Protein AF-A0A6U1MAQ8-F1 (afdb_monomer)

Sequence (238 aa):
MKDGTPGKILELPDVYELQTGPDRERWIQYSAFDAEATWLVRESLERELERMPWKESKTMMDFYHTYIGPFGELLTDMEREGIRVDFEEYLPSLEVQALKDQEACLNKFKDWASDRFPDGKYLNPSSTAQIQTFLFGGAGDLEPTRTFKIDRDPAELEEYDRQHPPDEFDGKPVTELKALLKERGLKMSGNRAQVLARLRGEEVDHSAEFKKMDKADLSDACKGLGLDPEGTKTQLVK

InterPro domains:
  IPR002298 DNA polymerase A [PTHR10133] (2-167)
  IPR003034 SAP domain [PF02037] (174-200)
  IPR003034 SAP domain [PS50800] (169-203)
  IPR036361 SAP domain superfamily [G3DSA:1.10.720.30] (153-210)
  IPR036361 SAP domain superfamily [SSF68906] (169-201)
  IPR036397 Ribonuclease H superfamily [G3DSA:3.30.420.10] (8-80)

Radius of gyration: 30.91 Å; Cα contacts (8 Å, |Δi|>4): 113; chains: 1; bounding box: 71×54×60 Å

pLDDT: mean 82.6, std 13.92, range [36.31, 98.12]

Structure (mmCIF, N/CA/C/O backbone):
data_AF-A0A6U1MAQ8-F1
#
_entry.id   AF-A0A6U1MAQ8-F1
#
loop_
_atom_site.group_PDB
_atom_site.id
_atom_site.type_symbol
_atom_site.label_atom_id
_atom_site.label_alt_id
_atom_site.label_comp_id
_atom_site.label_asym_id
_atom_site.label_entity_id
_atom_site.label_seq_id
_atom_site.pdbx_PDB_ins_code
_atom_site.Cartn_x
_atom_site.Cartn_y
_atom_site.Cartn_z
_atom_site.occupancy
_atom_site.B_iso_or_equiv
_atom_site.auth_seq_id
_atom_site.auth_comp_id
_atom_site.auth_asym_id
_atom_site.auth_atom_id
_atom_site.pdbx_PDB_model_num
ATOM 1 N N . MET A 1 1 ? 7.147 -27.266 -10.005 1.00 36.31 1 MET A N 1
ATOM 2 C CA . MET A 1 1 ? 6.128 -26.294 -10.451 1.00 36.31 1 MET A CA 1
ATOM 3 C C . MET A 1 1 ? 4.769 -26.920 -10.193 1.00 36.31 1 MET A C 1
ATOM 5 O O . MET A 1 1 ? 4.468 -27.934 -10.803 1.00 36.31 1 MET A O 1
ATOM 9 N N . LYS A 1 2 ? 4.050 -26.434 -9.176 1.00 42.97 2 LYS A N 1
ATOM 10 C CA . LYS A 1 2 ? 2.704 -26.900 -8.798 1.00 42.97 2 LYS A CA 1
ATOM 11 C C . LYS A 1 2 ? 1.697 -26.277 -9.773 1.00 42.97 2 LYS A C 1
ATOM 13 O O . LYS A 1 2 ? 1.890 -25.119 -10.128 1.00 42.97 2 LYS A O 1
ATOM 18 N N . ASP A 1 3 ? 0.707 -27.060 -10.198 1.00 45.47 3 ASP A N 1
ATOM 19 C CA . ASP A 1 3 ? -0.331 -26.737 -11.189 1.00 45.47 3 ASP A CA 1
ATOM 20 C C . ASP A 1 3 ? -0.756 -25.262 -11.201 1.00 45.47 3 ASP A C 1
ATOM 22 O O . ASP A 1 3 ? -1.298 -24.745 -10.225 1.00 45.47 3 ASP A O 1
ATOM 26 N N . GLY A 1 4 ? -0.529 -24.599 -12.337 1.00 50.91 4 GLY A N 1
ATOM 27 C CA . GLY A 1 4 ? -0.926 -23.218 -12.613 1.00 50.91 4 GLY A CA 1
ATOM 28 C C . GLY A 1 4 ? -2.413 -23.071 -12.931 1.00 50.91 4 GLY A C 1
ATOM 29 O O . GLY A 1 4 ? -2.768 -22.314 -13.829 1.00 50.91 4 GLY A O 1
ATOM 30 N N . THR A 1 5 ? -3.288 -23.801 -12.238 1.00 53.50 5 THR A N 1
ATOM 31 C CA . THR A 1 5 ? -4.728 -23.551 -12.333 1.00 53.50 5 THR A CA 1
ATOM 32 C C . THR A 1 5 ? -5.012 -22.169 -11.748 1.00 53.50 5 THR A C 1
ATOM 34 O O . THR A 1 5 ? -4.735 -21.972 -10.558 1.00 53.50 5 THR A O 1
ATOM 37 N N . PRO A 1 6 ? -5.537 -21.207 -12.531 1.00 48.81 6 PRO A N 1
ATOM 38 C CA . PRO A 1 6 ? -5.949 -19.928 -11.979 1.00 48.81 6 PRO A CA 1
ATOM 39 C C . PRO A 1 6 ? -6.981 -20.205 -10.886 1.00 48.81 6 PRO A C 1
ATOM 41 O O . PRO A 1 6 ? -7.934 -20.963 -11.089 1.00 48.81 6 PRO A O 1
ATOM 44 N N . GLY A 1 7 ? -6.753 -19.645 -9.694 1.00 50.34 7 GLY A N 1
ATOM 45 C CA . GLY A 1 7 ? -7.752 -19.667 -8.631 1.00 50.34 7 GLY A CA 1
ATOM 46 C C . GLY A 1 7 ? -9.080 -19.130 -9.164 1.00 50.34 7 GLY A C 1
ATOM 47 O O . GLY A 1 7 ? -9.106 -18.426 -10.170 1.00 50.34 7 GLY A O 1
ATOM 48 N N . LYS A 1 8 ? -10.194 -19.472 -8.513 1.00 51.06 8 LYS A N 1
ATOM 49 C CA . LYS A 1 8 ? -11.518 -18.947 -8.864 1.00 51.06 8 LYS A CA 1
ATOM 50 C C . LYS A 1 8 ? -11.535 -17.439 -8.587 1.00 51.06 8 LYS A C 1
ATOM 52 O O . LYS A 1 8 ? -11.968 -17.014 -7.521 1.00 51.06 8 LYS A O 1
ATOM 57 N N . ILE A 1 9 ? -10.987 -16.655 -9.512 1.00 51.56 9 ILE A N 1
ATOM 58 C CA . ILE A 1 9 ? -11.088 -15.204 -9.524 1.00 51.56 9 ILE A CA 1
ATOM 59 C C . ILE A 1 9 ? -12.580 -14.952 -9.710 1.00 51.56 9 ILE A C 1
ATOM 61 O O . ILE A 1 9 ? -13.151 -15.258 -10.754 1.00 51.56 9 ILE A O 1
ATOM 65 N N . LEU A 1 10 ? -13.241 -14.523 -8.636 1.00 57.03 10 LEU A N 1
ATOM 66 C CA . LEU A 1 10 ? -14.554 -13.912 -8.749 1.00 57.03 10 LEU A CA 1
ATOM 67 C C . LEU A 1 10 ? -14.318 -12.588 -9.467 1.00 57.03 10 LEU A C 1
ATOM 69 O O . LEU A 1 10 ? -13.989 -11.587 -8.837 1.00 57.03 10 LEU A O 1
ATOM 73 N N . GLU A 1 11 ? -14.404 -12.617 -10.793 1.00 71.94 11 GLU A N 1
ATOM 74 C CA . GLU A 1 11 ? -14.483 -11.400 -11.586 1.00 71.94 11 GLU A CA 1
ATOM 75 C C . GLU A 1 11 ? -15.824 -10.753 -11.255 1.00 71.94 11 GLU A C 1
ATOM 77 O O . GLU A 1 11 ? -16.894 -11.235 -11.633 1.00 71.94 11 GLU A O 1
ATOM 82 N N . LEU A 1 12 ? -15.757 -9.710 -10.431 1.00 72.56 12 LEU A N 1
ATOM 83 C CA . LEU A 1 12 ? -16.885 -8.826 -10.216 1.00 72.56 12 LEU A CA 1
ATOM 84 C C . LEU A 1 12 ? -17.129 -8.063 -11.525 1.00 72.56 12 LEU A C 1
ATOM 86 O O . LEU A 1 12 ? -16.165 -7.539 -12.089 1.00 72.56 12 LEU A O 1
ATOM 90 N N . PRO A 1 13 ? -18.382 -8.008 -12.009 1.00 80.56 13 PRO A N 1
ATOM 91 C CA . PRO A 1 13 ? -18.730 -7.185 -13.155 1.00 80.56 13 PRO A CA 1
ATOM 92 C C . PRO A 1 13 ? -18.379 -5.721 -12.900 1.00 80.56 13 PRO A C 1
ATOM 94 O O . PRO A 1 13 ? -18.275 -5.283 -11.749 1.00 80.56 13 PRO A O 1
ATOM 97 N N . ASP A 1 14 ? -18.233 -4.960 -13.980 1.00 87.25 14 ASP A N 1
ATOM 98 C CA . ASP A 1 14 ? -17.988 -3.527 -13.879 1.00 87.25 14 ASP A CA 1
ATOM 99 C C . ASP A 1 14 ? -19.109 -2.833 -13.081 1.00 87.25 14 ASP A C 1
ATOM 101 O O . ASP A 1 14 ? -20.285 -3.210 -13.148 1.00 87.25 14 ASP A O 1
ATOM 105 N N . VAL A 1 15 ? -18.754 -1.797 -12.317 1.00 85.56 15 VAL A N 1
ATOM 106 C CA . VAL A 1 15 ? -19.707 -1.073 -11.462 1.00 85.56 15 VAL A CA 1
ATOM 107 C C . VAL A 1 15 ? -20.866 -0.498 -12.281 1.00 85.56 15 VAL A C 1
ATOM 109 O O . VAL A 1 15 ? -22.004 -0.502 -11.812 1.00 85.56 15 VAL A O 1
ATOM 112 N N . TYR A 1 16 ? -20.615 -0.048 -13.512 1.00 87.81 16 TYR A N 1
ATOM 113 C CA . TYR A 1 16 ? -21.661 0.433 -14.407 1.00 87.81 16 TYR A CA 1
ATOM 114 C C . TYR A 1 16 ? -22.666 -0.672 -14.751 1.00 87.81 16 TYR A C 1
ATOM 116 O O . TYR A 1 16 ? -23.877 -0.443 -14.704 1.00 87.81 16 TYR A O 1
ATOM 124 N N . GLU A 1 17 ? -22.190 -1.883 -15.039 1.00 88.50 17 GLU A N 1
ATOM 125 C CA . GLU A 1 17 ? -23.041 -3.042 -15.326 1.00 88.50 17 GLU A CA 1
ATOM 126 C C . GLU A 1 17 ? -23.849 -3.464 -14.095 1.00 88.50 17 GLU A C 1
ATOM 128 O O . GLU A 1 17 ? -25.043 -3.741 -14.208 1.00 88.50 17 GLU A O 1
ATOM 133 N N . LEU A 1 18 ? -23.250 -3.425 -12.902 1.00 87.06 18 LEU A N 1
ATOM 134 C CA . LEU A 1 18 ? -23.954 -3.696 -11.643 1.00 87.06 18 LEU A CA 1
ATOM 135 C C . LEU A 1 18 ? -25.050 -2.662 -11.351 1.00 87.06 18 LEU A C 1
ATOM 137 O O . LEU A 1 18 ? -26.091 -3.003 -10.793 1.00 87.06 18 LEU A O 1
ATOM 141 N N . GLN A 1 19 ? -24.844 -1.402 -11.736 1.00 85.75 19 GLN A N 1
ATOM 142 C CA . GLN A 1 19 ? -25.783 -0.309 -11.471 1.00 85.75 19 GLN A CA 1
ATOM 143 C C . GLN A 1 19 ? -26.870 -0.136 -12.538 1.00 85.75 19 GLN A C 1
ATOM 145 O O . GLN A 1 19 ? -27.893 0.494 -12.258 1.00 85.75 19 GLN A O 1
ATOM 150 N N . THR A 1 20 ? -26.669 -0.664 -13.745 1.00 88.31 20 THR A N 1
ATOM 151 C CA . THR A 1 20 ? -27.599 -0.504 -14.880 1.00 88.31 20 THR A CA 1
ATOM 152 C C . THR A 1 20 ? -28.201 -1.819 -15.371 1.00 88.31 20 THR A C 1
ATOM 154 O O . THR A 1 20 ? -29.225 -1.807 -16.054 1.00 88.31 20 THR A O 1
ATOM 157 N N . GLY A 1 21 ? -27.597 -2.947 -15.005 1.00 88.44 21 GLY A N 1
ATOM 158 C CA . GLY A 1 21 ? -27.993 -4.281 -15.420 1.00 88.44 21 GLY A CA 1
ATOM 159 C C . GLY A 1 21 ? -29.130 -4.896 -14.594 1.00 88.44 21 GLY A C 1
ATOM 160 O O . GLY A 1 21 ? -29.702 -4.265 -13.701 1.00 88.44 21 GLY A O 1
ATOM 161 N N . PRO A 1 22 ? -29.468 -6.165 -14.878 1.00 89.00 22 PRO A N 1
ATOM 162 C CA . PRO A 1 22 ? -30.578 -6.865 -14.229 1.00 89.00 22 PRO A CA 1
ATOM 163 C C . PRO A 1 22 ? -30.367 -7.076 -12.721 1.00 89.00 22 PRO A C 1
ATOM 165 O O . PRO A 1 22 ? -31.341 -7.155 -11.975 1.00 89.00 22 PRO A O 1
ATOM 168 N N . ASP A 1 23 ? -29.114 -7.116 -12.260 1.00 87.88 23 ASP A N 1
ATOM 169 C CA . ASP A 1 23 ? -28.756 -7.308 -10.850 1.00 87.88 23 ASP A CA 1
ATOM 170 C C . ASP A 1 23 ? -28.784 -6.014 -10.020 1.00 87.88 23 ASP A C 1
ATOM 172 O O . ASP A 1 23 ? -28.510 -6.050 -8.819 1.00 87.88 23 ASP A O 1
ATOM 176 N N . ARG A 1 24 ? -29.164 -4.875 -10.616 1.00 91.31 24 ARG A N 1
ATOM 177 C CA . ARG A 1 24 ? -29.202 -3.561 -9.954 1.00 91.31 24 ARG A CA 1
ATOM 178 C C . ARG A 1 24 ? -29.937 -3.577 -8.619 1.00 91.31 24 ARG A C 1
ATOM 180 O O . ARG A 1 24 ? -29.457 -3.002 -7.649 1.00 91.31 24 ARG A O 1
ATOM 187 N N . GLU A 1 25 ? -31.102 -4.216 -8.559 1.00 92.62 25 GLU A N 1
ATOM 188 C CA . GLU A 1 25 ? -31.899 -4.272 -7.327 1.00 92.62 25 GLU A CA 1
ATOM 189 C C . GLU A 1 25 ? -31.149 -5.013 -6.212 1.00 92.62 25 GLU A C 1
ATOM 191 O O . GLU A 1 25 ? -31.084 -4.556 -5.073 1.00 92.62 25 GLU A O 1
ATOM 196 N N . ARG A 1 26 ? -30.495 -6.124 -6.563 1.00 89.88 26 ARG A N 1
ATOM 197 C CA . ARG A 1 26 ? -29.670 -6.893 -5.632 1.00 89.88 26 ARG A CA 1
ATOM 198 C C . ARG A 1 26 ? -28.428 -6.112 -5.204 1.00 89.88 26 ARG A C 1
ATOM 200 O O . ARG A 1 26 ? -28.060 -6.173 -4.035 1.00 89.88 26 ARG A O 1
ATOM 207 N N . TRP A 1 27 ? -27.803 -5.380 -6.125 1.00 90.94 27 TRP A N 1
ATOM 208 C CA . TRP A 1 27 ? -26.676 -4.499 -5.827 1.00 90.94 27 TRP A CA 1
ATOM 209 C C . TRP A 1 27 ? -27.075 -3.393 -4.847 1.00 90.94 27 TRP A C 1
ATOM 211 O O . TRP A 1 27 ? -26.388 -3.188 -3.855 1.00 90.94 27 TRP A O 1
ATOM 221 N N . ILE A 1 28 ? -28.228 -2.749 -5.053 1.00 92.81 28 ILE A N 1
ATOM 222 C CA . ILE A 1 28 ? -28.755 -1.726 -4.137 1.00 92.81 28 ILE A CA 1
ATOM 223 C C . ILE A 1 28 ? -28.994 -2.306 -2.747 1.00 92.81 28 ILE A C 1
ATOM 225 O O . ILE A 1 28 ? -28.571 -1.708 -1.761 1.00 92.81 28 ILE A O 1
ATOM 229 N N . GLN A 1 29 ? -29.643 -3.468 -2.658 1.00 93.44 29 GLN A N 1
ATOM 230 C CA . GLN A 1 29 ? -29.892 -4.127 -1.375 1.00 93.44 29 GLN A CA 1
ATOM 231 C C . GLN A 1 29 ? -28.586 -4.491 -0.666 1.00 93.44 29 GLN A C 1
ATOM 233 O O . GLN A 1 29 ? -28.457 -4.254 0.533 1.00 93.44 29 GLN A O 1
ATOM 238 N N . TYR A 1 30 ? -27.607 -5.015 -1.408 1.00 91.75 30 TYR A N 1
ATOM 239 C CA . TYR A 1 30 ? -26.278 -5.301 -0.880 1.00 91.75 30 TYR A CA 1
ATOM 240 C C . TYR A 1 30 ? -25.592 -4.033 -0.365 1.00 91.75 30 TYR A C 1
ATOM 242 O O . TYR A 1 30 ? -25.171 -4.009 0.783 1.00 91.75 30 TYR A O 1
ATOM 250 N N . SER A 1 31 ? -25.523 -2.971 -1.171 1.00 92.31 31 SER A N 1
ATOM 251 C CA . SER A 1 31 ? -24.875 -1.717 -0.779 1.00 92.31 31 SER A CA 1
ATOM 252 C C . SER A 1 31 ? -25.568 -1.049 0.409 1.00 92.31 31 SER A C 1
ATOM 254 O O . SER A 1 31 ? -24.894 -0.502 1.274 1.00 92.31 31 SER A O 1
ATOM 256 N N . ALA A 1 32 ? -26.901 -1.103 0.480 1.00 95.88 32 ALA A N 1
ATOM 257 C CA . ALA A 1 32 ? -27.649 -0.575 1.617 1.00 95.88 32 ALA A CA 1
ATOM 258 C C . ALA A 1 32 ? -27.345 -1.359 2.901 1.00 95.88 32 ALA A C 1
ATOM 260 O O . ALA A 1 32 ? -27.077 -0.759 3.940 1.00 95.88 32 ALA A O 1
ATOM 261 N N . PHE A 1 33 ? -27.337 -2.692 2.814 1.00 96.56 33 PHE A N 1
ATOM 262 C CA . PHE A 1 33 ? -26.992 -3.558 3.938 1.00 96.56 33 PHE A CA 1
ATOM 263 C C . PHE A 1 33 ? -25.534 -3.376 4.380 1.00 96.56 33 PHE A C 1
ATOM 265 O O . PHE A 1 33 ? -25.253 -3.314 5.572 1.00 96.56 33 PHE A O 1
ATOM 272 N N . ASP A 1 34 ? -24.607 -3.255 3.430 1.00 96.31 34 ASP A N 1
ATOM 273 C CA . ASP A 1 34 ? -23.189 -3.017 3.697 1.00 96.31 34 ASP A CA 1
ATOM 274 C C . ASP A 1 34 ? -22.957 -1.657 4.373 1.00 96.31 34 ASP A C 1
ATOM 276 O O . ASP A 1 34 ? -22.201 -1.569 5.340 1.00 96.31 34 ASP A O 1
ATOM 280 N N . ALA A 1 35 ? -23.670 -0.611 3.944 1.00 97.00 35 ALA A N 1
ATOM 281 C CA . ALA A 1 35 ? -23.621 0.700 4.586 1.00 97.00 35 ALA A CA 1
ATOM 282 C C . ALA A 1 35 ? -24.148 0.658 6.031 1.00 97.00 35 ALA A C 1
ATOM 284 O O . ALA A 1 35 ? -23.525 1.228 6.929 1.00 97.00 35 ALA A O 1
ATOM 285 N N . GLU A 1 36 ? -25.260 -0.044 6.277 1.00 97.69 36 GLU A N 1
ATOM 286 C CA . GLU A 1 36 ? -25.797 -0.250 7.628 1.00 97.69 36 GLU A CA 1
ATOM 287 C C . GLU A 1 36 ? -24.813 -1.037 8.506 1.00 97.69 36 GLU A C 1
ATOM 289 O O . GLU A 1 36 ? -24.494 -0.616 9.619 1.00 97.69 36 GLU A O 1
ATOM 294 N N . ALA A 1 37 ? -24.279 -2.149 7.995 1.00 96.81 37 ALA A N 1
ATOM 295 C CA . ALA A 1 37 ? -23.303 -2.969 8.703 1.00 96.81 37 ALA A CA 1
ATOM 296 C C . ALA A 1 37 ? -22.027 -2.176 9.026 1.00 96.81 37 ALA A C 1
ATOM 298 O O . ALA A 1 37 ? -21.542 -2.218 10.157 1.00 96.81 37 ALA A O 1
ATOM 299 N N . THR A 1 38 ? -21.516 -1.404 8.065 1.00 97.12 38 THR A N 1
ATOM 300 C CA . THR A 1 38 ? -20.346 -0.536 8.247 1.00 97.12 38 THR A CA 1
ATOM 301 C C . THR A 1 38 ? -20.604 0.524 9.313 1.00 97.12 38 THR A C 1
ATOM 303 O O . THR A 1 38 ? -19.749 0.757 10.169 1.00 97.12 38 THR A O 1
ATOM 306 N N . TRP A 1 39 ? -21.793 1.132 9.320 1.00 97.69 39 TRP A N 1
ATOM 307 C CA . TRP A 1 39 ? -22.178 2.086 10.357 1.00 97.69 39 TRP A CA 1
ATOM 308 C C . TRP A 1 39 ? -22.225 1.435 11.747 1.00 97.69 39 TRP A C 1
ATOM 310 O O . TRP A 1 39 ? -21.663 1.978 12.696 1.00 97.69 39 TRP A O 1
ATOM 320 N N . LEU A 1 40 ? -22.801 0.236 11.877 1.00 98.00 40 LEU A N 1
ATOM 321 C CA . LEU A 1 40 ? -22.827 -0.494 13.151 1.00 98.00 40 LEU A CA 1
ATOM 322 C C . LEU A 1 40 ? -21.419 -0.841 13.656 1.00 98.00 40 LEU A C 1
ATOM 324 O O . LEU A 1 40 ? -21.142 -0.731 14.852 1.00 98.00 40 LEU A O 1
ATOM 328 N N . VAL A 1 41 ? -20.518 -1.236 12.753 1.00 97.94 41 VAL A N 1
ATOM 329 C CA . VAL A 1 41 ? -19.113 -1.498 13.093 1.00 97.94 41 VAL A CA 1
ATOM 330 C C . VAL A 1 41 ? -18.425 -0.217 13.560 1.00 97.94 41 VAL A C 1
ATOM 332 O O . VAL A 1 41 ? -17.757 -0.243 14.593 1.00 97.94 41 VAL A O 1
ATOM 335 N N . ARG A 1 42 ? -18.629 0.909 12.864 1.00 97.19 42 ARG A N 1
ATOM 336 C CA . ARG A 1 42 ? -18.115 2.227 13.271 1.00 97.19 42 ARG A CA 1
ATOM 337 C C . ARG A 1 42 ? -18.553 2.577 14.693 1.00 97.19 42 ARG A C 1
ATOM 339 O O . ARG A 1 42 ? -17.705 2.899 15.516 1.00 97.19 42 ARG A O 1
ATOM 346 N N . GLU A 1 43 ? -19.847 2.463 14.992 1.00 97.94 43 GLU A N 1
ATOM 347 C CA . GLU A 1 43 ? -20.402 2.745 16.324 1.00 97.94 43 GLU A CA 1
ATOM 348 C C . GLU A 1 43 ? -19.795 1.850 17.410 1.00 97.94 43 GLU A C 1
ATOM 350 O O . GLU A 1 43 ? -19.502 2.305 18.517 1.00 97.94 43 GLU A O 1
ATOM 355 N N . SER A 1 44 ? -19.595 0.565 17.106 1.00 97.75 44 SER A N 1
ATOM 356 C CA . SER A 1 44 ? -18.959 -0.357 18.045 1.00 97.75 44 SER A CA 1
ATOM 357 C C . SER A 1 44 ? -17.500 0.016 18.298 1.00 97.75 44 SER A C 1
ATOM 359 O O . SER A 1 44 ? -17.064 -0.012 19.445 1.00 97.75 44 SER A O 1
ATOM 361 N N . LEU A 1 45 ? -16.745 0.356 17.251 1.00 97.62 45 LEU A N 1
ATOM 362 C CA . LEU A 1 45 ? -15.336 0.731 17.367 1.00 97.62 45 LEU A CA 1
ATOM 363 C C . LEU A 1 45 ? -15.157 2.057 18.104 1.00 97.62 45 LEU A C 1
ATOM 365 O O . LEU A 1 45 ? -14.261 2.162 18.934 1.00 97.62 45 LEU A O 1
ATOM 369 N N . GLU A 1 46 ? -16.019 3.041 17.850 1.00 97.69 46 GLU A N 1
ATOM 370 C CA . GLU A 1 46 ? -15.9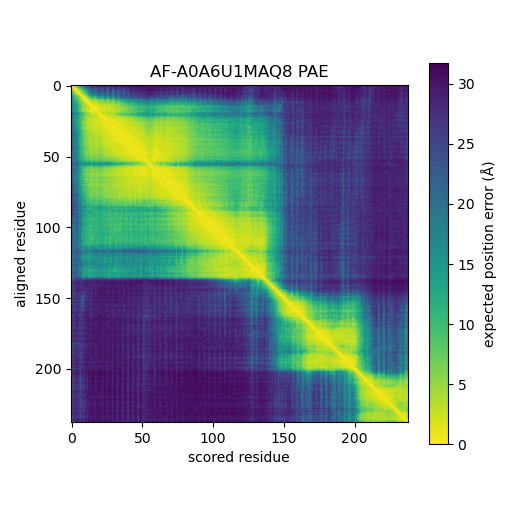96 4.334 18.540 1.00 97.69 46 GLU A CA 1
ATOM 371 C C . GLU A 1 46 ? -16.113 4.157 20.055 1.00 97.69 46 GLU A C 1
ATOM 373 O O . GLU A 1 46 ? -15.258 4.629 20.800 1.00 97.69 46 GLU A O 1
ATOM 378 N N . ARG A 1 47 ? -17.089 3.365 20.515 1.00 97.88 47 ARG A N 1
ATOM 379 C CA . ARG A 1 47 ? -17.273 3.080 21.949 1.00 97.88 47 ARG A CA 1
ATOM 380 C C . ARG A 1 47 ? -16.064 2.401 22.586 1.00 97.88 47 ARG A C 1
ATOM 382 O O . ARG A 1 47 ? -15.766 2.645 23.753 1.00 97.88 47 ARG A O 1
ATOM 389 N N . GLU A 1 48 ? -15.383 1.525 21.853 1.00 98.00 48 GLU A N 1
ATOM 390 C CA . GLU A 1 48 ? -14.160 0.883 22.341 1.00 98.00 48 GLU A CA 1
ATOM 391 C C . GLU A 1 48 ? -12.989 1.881 22.379 1.00 98.00 48 GLU A C 1
ATOM 393 O O . GLU A 1 48 ? -12.237 1.917 23.351 1.00 98.00 48 GLU A O 1
ATOM 398 N N . LEU A 1 49 ? -12.872 2.760 21.380 1.00 97.62 49 LEU A N 1
ATOM 399 C CA . LEU A 1 49 ? -11.852 3.815 21.312 1.00 97.62 49 LEU A CA 1
ATOM 400 C C . LEU A 1 49 ? -12.019 4.888 22.389 1.00 97.62 49 LEU A C 1
ATOM 402 O O . LEU A 1 49 ? -11.014 5.363 22.917 1.00 97.62 49 LEU A O 1
ATOM 406 N N . GLU A 1 50 ? -13.250 5.227 22.764 1.00 97.50 50 GLU A N 1
ATOM 407 C CA . GLU A 1 50 ? -13.552 6.121 23.889 1.00 97.50 50 GLU A CA 1
ATOM 408 C C . GLU A 1 50 ? -13.161 5.511 25.243 1.00 97.50 50 GLU A C 1
ATOM 410 O O . GLU A 1 50 ? -12.845 6.225 26.193 1.00 97.50 50 GLU A O 1
ATOM 415 N N . ARG A 1 51 ? -13.169 4.179 25.360 1.00 97.19 51 ARG A N 1
ATOM 416 C CA . ARG A 1 51 ? -12.778 3.473 26.592 1.00 97.19 51 ARG A CA 1
ATOM 417 C C . ARG A 1 51 ? -11.286 3.206 26.677 1.00 97.19 51 ARG A C 1
ATOM 419 O O . ARG A 1 51 ? -10.779 2.973 27.773 1.00 97.19 51 ARG A O 1
ATOM 426 N N . MET A 1 52 ? -10.590 3.209 25.545 1.00 97.56 52 MET A N 1
ATOM 427 C CA . MET A 1 52 ? -9.152 2.998 25.488 1.00 97.56 52 MET A CA 1
ATOM 428 C C . MET A 1 52 ? -8.418 4.285 25.884 1.00 97.56 52 MET A C 1
ATOM 430 O O . MET A 1 52 ? -8.447 5.260 25.126 1.00 97.56 52 MET A O 1
ATOM 434 N N . PRO A 1 53 ? -7.748 4.320 27.052 1.00 97.00 53 PRO A N 1
ATOM 435 C CA . PRO A 1 53 ? -7.027 5.503 27.483 1.00 97.00 53 PRO A CA 1
ATOM 436 C C . PRO A 1 53 ? -5.822 5.757 26.579 1.00 97.00 53 PRO A C 1
ATOM 438 O O . PRO A 1 53 ? -5.088 4.851 26.186 1.00 97.00 53 PRO A O 1
ATOM 441 N N . TRP A 1 54 ? -5.603 7.031 26.305 1.00 95.12 54 TRP A N 1
ATOM 442 C CA . TRP A 1 54 ? -4.448 7.584 25.623 1.00 95.12 54 TRP A CA 1
ATOM 443 C C . TRP A 1 54 ? -3.818 8.688 26.502 1.00 95.12 54 TRP A C 1
ATOM 445 O O . TRP A 1 54 ? -4.169 8.871 27.670 1.00 95.12 54 TRP A O 1
ATOM 455 N N . LYS A 1 55 ? -2.806 9.394 25.990 1.00 91.06 55 LYS A N 1
ATOM 456 C CA . LYS A 1 55 ? -1.979 10.345 26.751 1.00 91.06 55 LYS A CA 1
ATOM 457 C C . LYS A 1 55 ? -2.807 11.478 27.388 1.00 91.06 55 LYS A C 1
ATOM 459 O O . LYS A 1 55 ? -3.762 11.963 26.796 1.00 91.06 55 LYS A O 1
ATOM 464 N N . GLU A 1 56 ? -2.379 11.957 28.563 1.00 88.56 56 GLU A N 1
ATOM 465 C CA . GLU A 1 56 ? -2.908 13.181 29.205 1.00 88.56 56 GLU A CA 1
ATOM 466 C C . GLU A 1 56 ? -4.433 13.166 29.445 1.00 88.56 56 GLU A C 1
ATOM 468 O O . GLU A 1 56 ? -5.114 14.172 29.274 1.00 88.56 56 GLU A O 1
ATOM 473 N N . SER A 1 57 ? -4.972 12.029 29.899 1.00 89.06 57 SER A N 1
ATOM 474 C CA . SER A 1 57 ? -6.416 11.830 30.156 1.00 89.06 57 SER A CA 1
ATOM 475 C C . SER A 1 57 ? -7.302 11.894 28.908 1.00 89.06 57 SER A C 1
ATOM 477 O O . SER A 1 57 ? -8.514 12.063 29.027 1.00 89.06 57 SER A O 1
ATOM 479 N N . LYS A 1 58 ? -6.711 11.764 27.720 1.00 94.81 58 LYS A N 1
ATOM 480 C CA . LYS A 1 58 ? -7.440 11.598 26.464 1.00 94.81 58 LYS A CA 1
ATOM 481 C C . LYS A 1 58 ? -7.666 10.123 26.169 1.00 94.81 58 LYS A C 1
ATOM 483 O O . LYS A 1 58 ? -7.108 9.251 26.828 1.00 94.81 58 LYS A O 1
ATOM 488 N N . THR A 1 59 ? -8.468 9.848 25.159 1.00 97.88 59 THR A N 1
ATOM 489 C CA . THR A 1 59 ? -8.812 8.508 24.685 1.00 97.88 59 THR A CA 1
ATOM 490 C C . THR A 1 59 ? -8.194 8.252 23.311 1.00 97.88 59 THR A C 1
ATOM 492 O O . THR A 1 59 ? -7.703 9.171 22.644 1.00 97.88 59 THR A O 1
ATOM 495 N N . MET A 1 60 ? -8.216 7.003 22.852 1.00 97.88 60 MET A N 1
ATOM 496 C CA . MET A 1 60 ? -7.835 6.690 21.473 1.00 97.88 60 MET A CA 1
ATOM 497 C C . ME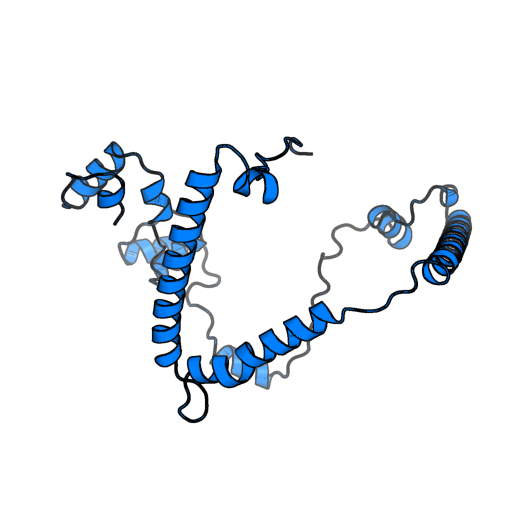T A 1 60 ? -8.784 7.331 20.451 1.00 97.88 60 MET A C 1
ATOM 499 O O . MET A 1 60 ? -8.356 7.625 19.333 1.00 97.88 60 MET A O 1
ATOM 503 N N . MET A 1 61 ? -10.033 7.619 20.833 1.00 97.50 61 MET A N 1
ATOM 504 C CA . MET A 1 61 ? -10.965 8.366 19.985 1.00 97.50 61 MET A CA 1
ATOM 505 C C . MET A 1 61 ? -10.524 9.827 19.803 1.00 97.50 61 MET A C 1
ATOM 507 O O . MET A 1 61 ? -10.545 10.357 18.691 1.00 97.50 61 MET A O 1
ATOM 511 N N . ASP A 1 62 ? -10.011 10.459 20.863 1.00 97.56 62 ASP A N 1
ATOM 512 C CA . ASP A 1 62 ? -9.436 11.806 20.772 1.00 97.56 62 ASP A CA 1
ATOM 513 C C . ASP A 1 62 ? -8.201 11.834 19.865 1.00 97.56 62 ASP A C 1
ATOM 515 O O . ASP A 1 62 ? -8.022 12.775 19.089 1.00 97.56 62 ASP A O 1
ATOM 519 N N . PHE A 1 63 ? -7.349 10.804 19.931 1.00 97.12 63 PHE A N 1
ATOM 520 C CA . PHE A 1 63 ? -6.218 10.651 19.013 1.00 97.12 63 PHE A CA 1
ATOM 521 C C . PHE A 1 63 ? -6.690 10.544 17.556 1.00 97.12 63 PHE A C 1
ATOM 523 O O . PHE A 1 63 ? -6.151 11.232 16.685 1.00 97.12 63 PHE A O 1
ATOM 530 N N . TYR A 1 64 ? -7.718 9.730 17.297 1.00 97.12 64 TYR A N 1
ATOM 531 C CA . TYR A 1 64 ? -8.298 9.574 15.965 1.00 97.12 64 TYR A CA 1
ATOM 532 C C . TYR A 1 64 ? -8.776 10.917 15.398 1.00 97.12 64 TYR A C 1
ATOM 534 O O . TYR A 1 64 ? -8.370 11.296 14.300 1.00 97.12 64 TYR A O 1
ATOM 542 N N . HIS A 1 65 ? -9.561 11.681 16.159 1.00 96.44 65 HIS A N 1
ATOM 543 C CA . HIS A 1 65 ? -10.045 12.990 15.714 1.00 96.44 65 HIS A CA 1
ATOM 544 C C . HIS A 1 65 ? -8.945 14.046 15.598 1.00 96.44 65 HIS A C 1
ATOM 546 O O . HIS A 1 65 ? -9.004 14.890 14.709 1.00 96.44 65 HIS A O 1
ATOM 552 N N . THR A 1 66 ? -7.941 14.008 16.475 1.00 96.56 66 THR A N 1
ATOM 553 C CA . THR A 1 66 ? -6.863 15.007 16.470 1.00 96.56 66 THR A CA 1
ATOM 554 C C . THR A 1 66 ? -5.894 14.796 15.307 1.00 96.56 66 THR A C 1
ATOM 556 O O . THR A 1 66 ? -5.399 15.773 14.749 1.00 96.56 66 THR A O 1
ATOM 559 N N . TYR A 1 67 ? -5.603 13.542 14.947 1.00 96.62 67 TYR A N 1
ATOM 560 C CA . TYR A 1 67 ? -4.542 13.225 13.986 1.00 96.62 67 TYR A CA 1
ATOM 561 C C . TYR A 1 67 ? -5.033 12.442 12.776 1.00 96.62 67 TYR A C 1
ATOM 563 O O . TYR A 1 67 ? -4.746 12.840 11.655 1.00 96.62 67 TYR A O 1
ATOM 571 N N . ILE A 1 68 ? -5.757 11.340 12.977 1.00 97.38 68 ILE A N 1
ATOM 572 C CA . ILE A 1 68 ? -6.080 10.405 11.889 1.00 97.38 68 ILE A CA 1
ATOM 573 C C . ILE A 1 68 ? -7.112 10.992 10.923 1.00 97.38 68 ILE A C 1
ATOM 575 O O . ILE A 1 68 ? -6.910 10.908 9.716 1.00 97.38 68 ILE A O 1
ATOM 579 N N . GLY A 1 69 ? -8.171 11.629 11.432 1.00 96.38 69 GLY A N 1
ATOM 580 C CA . GLY A 1 69 ? -9.174 12.305 10.601 1.00 96.38 69 GLY A CA 1
ATOM 581 C C . GLY A 1 69 ? -8.556 13.379 9.693 1.00 96.38 69 GLY A C 1
ATOM 582 O O . GLY A 1 69 ? -8.616 13.231 8.473 1.00 96.38 69 GLY A O 1
ATOM 583 N N . PRO A 1 70 ? -7.877 14.399 10.258 1.00 98.12 70 PRO A N 1
ATOM 584 C CA . PRO A 1 70 ? -7.205 15.435 9.469 1.00 98.12 70 PRO A CA 1
ATOM 585 C C . PRO A 1 70 ? -6.109 14.892 8.544 1.00 98.12 70 PRO A C 1
ATOM 587 O O . PRO A 1 70 ? -5.895 15.414 7.453 1.00 98.12 70 PRO A O 1
ATOM 590 N N . PHE A 1 71 ? -5.407 13.831 8.951 1.00 97.88 71 PHE A N 1
ATOM 591 C CA . PHE A 1 71 ? -4.421 13.181 8.091 1.00 97.88 71 PHE A CA 1
ATOM 592 C C . PHE A 1 71 ? -5.073 12.517 6.871 1.00 97.88 71 PHE A C 1
ATOM 594 O O . PHE A 1 71 ? -4.535 12.616 5.774 1.00 97.88 71 PHE A O 1
ATOM 601 N N . GLY A 1 72 ? -6.244 11.894 7.025 1.00 97.62 72 GLY A N 1
ATOM 602 C CA . GLY A 1 72 ? -7.008 11.345 5.901 1.00 97.62 72 GLY A CA 1
ATOM 603 C C . GLY A 1 72 ? -7.479 12.418 4.911 1.00 97.62 72 GLY A C 1
ATOM 604 O O . GLY A 1 72 ? -7.415 12.207 3.699 1.00 97.62 72 GLY A O 1
ATOM 605 N N . GLU A 1 73 ? -7.889 13.588 5.408 1.00 96.81 73 GLU A N 1
ATOM 606 C CA . GLU A 1 73 ? -8.216 14.747 4.563 1.00 96.81 73 GLU A CA 1
ATOM 607 C C . GLU A 1 73 ? -6.989 15.211 3.769 1.00 96.81 73 GLU A C 1
ATOM 609 O O . GLU A 1 73 ? -7.057 15.332 2.547 1.00 96.81 73 GLU A O 1
ATOM 614 N N . LEU A 1 74 ? -5.838 15.349 4.437 1.00 97.44 74 LEU A N 1
ATOM 615 C CA . LEU A 1 74 ? -4.575 15.688 3.779 1.00 97.44 74 LEU A CA 1
ATOM 616 C C . LEU A 1 74 ? -4.205 14.678 2.681 1.00 97.44 74 LEU A C 1
ATOM 618 O O . LEU A 1 74 ? -3.778 15.081 1.602 1.00 97.44 74 LEU A O 1
ATOM 622 N N . LEU A 1 75 ? -4.365 13.375 2.935 1.00 97.69 75 LEU A N 1
ATOM 623 C CA . LEU A 1 75 ? -4.110 12.343 1.925 1.00 97.69 75 LEU A CA 1
ATOM 624 C C . LEU A 1 75 ? -5.053 12.481 0.728 1.00 97.69 75 LEU A C 1
ATOM 626 O O . LEU A 1 75 ? -4.603 12.376 -0.408 1.00 97.69 75 LEU A O 1
ATOM 630 N N . THR A 1 76 ? -6.328 12.788 0.970 1.00 97.00 76 THR A N 1
ATOM 631 C CA . THR A 1 76 ? -7.311 13.018 -0.100 1.00 97.00 76 THR A CA 1
ATOM 632 C C . THR A 1 76 ? -6.918 14.213 -0.972 1.00 97.00 76 THR A C 1
ATOM 634 O O . THR A 1 76 ? -7.040 14.160 -2.198 1.00 97.00 76 THR A O 1
ATOM 637 N N . ASP A 1 77 ? -6.411 15.285 -0.361 1.00 97.69 77 ASP A N 1
ATOM 638 C CA . ASP A 1 77 ? -5.913 16.452 -1.089 1.00 97.69 77 ASP A CA 1
ATOM 639 C C . ASP A 1 77 ? -4.660 16.108 -1.904 1.00 97.69 77 ASP A C 1
ATOM 641 O O . ASP A 1 77 ? -4.571 16.446 -3.084 1.00 97.69 77 ASP A O 1
ATOM 645 N N . MET A 1 78 ? -3.719 15.363 -1.317 1.00 97.69 78 MET A N 1
ATOM 646 C CA . MET A 1 78 ? -2.522 14.893 -2.021 1.00 97.69 78 MET A CA 1
ATOM 647 C C . MET A 1 78 ? -2.863 13.987 -3.213 1.00 97.69 78 MET A C 1
ATOM 649 O O . MET A 1 78 ? -2.244 14.109 -4.270 1.00 97.69 78 MET A O 1
ATOM 653 N N . GLU A 1 79 ? -3.843 13.094 -3.066 1.00 96.75 79 GLU A N 1
ATOM 654 C CA . GLU A 1 79 ? -4.320 12.223 -4.145 1.00 96.75 79 GLU A CA 1
ATOM 655 C C . GLU A 1 79 ? -4.986 13.017 -5.274 1.00 96.75 79 GLU A C 1
ATOM 657 O O . GLU A 1 79 ? -4.801 12.691 -6.447 1.00 96.75 79 GLU A O 1
ATOM 662 N N . ARG A 1 80 ? -5.729 14.078 -4.934 1.00 95.56 80 ARG A N 1
ATOM 663 C CA . ARG A 1 80 ? -6.380 14.958 -5.912 1.00 95.56 80 ARG A CA 1
ATOM 664 C C . ARG A 1 80 ? -5.374 15.760 -6.733 1.00 95.56 80 ARG A C 1
ATOM 666 O O . ARG A 1 80 ? -5.570 15.902 -7.938 1.00 95.56 80 ARG A O 1
ATOM 673 N N . GLU A 1 81 ? -4.343 16.300 -6.089 1.00 96.50 81 GLU A N 1
ATOM 674 C CA . GLU A 1 81 ? -3.283 17.053 -6.770 1.00 96.50 81 GLU A CA 1
ATOM 675 C C . GLU A 1 81 ? -2.402 16.130 -7.623 1.00 96.50 81 GLU A C 1
ATOM 677 O O . GLU A 1 81 ? -2.044 16.455 -8.758 1.00 96.50 81 GLU A O 1
ATOM 682 N N . GLY A 1 82 ? -2.074 14.951 -7.089 1.00 93.94 82 GLY A N 1
ATOM 683 C CA . GLY A 1 82 ? -1.192 13.993 -7.737 1.00 93.94 82 GLY A CA 1
ATOM 684 C C . GLY A 1 82 ? 0.241 14.511 -7.892 1.00 93.94 82 GLY A C 1
ATOM 685 O O . GLY A 1 82 ? 0.684 15.457 -7.242 1.00 93.94 82 GLY A O 1
ATOM 686 N N . ILE A 1 83 ? 1.011 13.849 -8.758 1.00 94.88 83 ILE A N 1
ATOM 687 C CA . ILE A 1 83 ? 2.400 14.218 -9.051 1.00 94.88 83 ILE A CA 1
ATOM 688 C C . ILE A 1 83 ? 2.541 14.366 -10.560 1.00 94.88 83 ILE A C 1
ATOM 690 O O . ILE A 1 83 ? 2.272 13.432 -11.315 1.00 94.88 83 ILE A O 1
ATOM 694 N N . ARG A 1 84 ? 2.995 15.541 -11.010 1.00 92.19 84 ARG A N 1
ATOM 695 C CA . ARG A 1 84 ? 3.281 15.770 -12.427 1.00 92.19 84 ARG A CA 1
ATOM 696 C C . ARG A 1 84 ? 4.525 14.986 -12.833 1.00 92.19 84 ARG A C 1
ATOM 698 O O . ARG A 1 84 ? 5.607 15.200 -12.290 1.00 92.19 84 ARG A O 1
ATOM 705 N N . VAL A 1 85 ? 4.368 14.139 -13.840 1.00 92.69 85 VAL A N 1
ATOM 706 C CA . VAL A 1 85 ? 5.442 13.343 -14.433 1.00 92.69 85 VAL A CA 1
ATO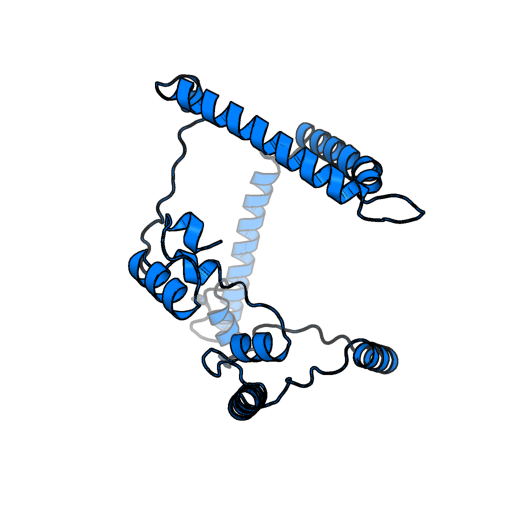M 707 C C . VAL A 1 85 ? 5.496 13.646 -15.930 1.00 92.69 85 VAL A C 1
ATOM 709 O O . VAL A 1 85 ? 4.464 13.640 -16.595 1.00 92.69 85 VAL A O 1
ATOM 712 N N . ASP A 1 86 ? 6.684 13.943 -16.458 1.00 92.06 86 ASP A N 1
ATOM 713 C CA . ASP A 1 86 ? 6.897 14.182 -17.891 1.00 92.06 86 ASP A CA 1
ATOM 714 C C . ASP A 1 86 ? 7.053 12.846 -18.628 1.00 92.06 86 ASP A C 1
ATOM 716 O O . ASP A 1 86 ? 8.146 12.281 -18.719 1.00 92.06 86 ASP A O 1
ATOM 720 N N . PHE A 1 87 ? 5.922 12.322 -19.096 1.00 90.56 87 PHE A N 1
ATOM 721 C CA . PHE A 1 87 ? 5.839 11.053 -19.813 1.00 90.56 87 PHE A CA 1
ATOM 722 C C . PHE A 1 87 ? 5.990 11.198 -21.335 1.00 90.56 87 PHE A C 1
ATOM 724 O O . PHE A 1 87 ? 6.108 10.183 -22.017 1.00 90.56 87 PHE A O 1
ATOM 731 N N . GLU A 1 88 ? 5.969 12.421 -21.875 1.00 89.88 88 GLU A N 1
ATOM 732 C CA . GLU A 1 88 ? 5.962 12.655 -23.326 1.00 89.88 88 GLU A CA 1
ATOM 733 C C . GLU A 1 88 ? 7.377 12.775 -23.893 1.00 89.88 88 GLU A C 1
ATOM 735 O O . GLU A 1 88 ? 7.670 12.189 -24.935 1.00 89.88 88 GLU A O 1
ATOM 740 N N . GLU A 1 89 ? 8.269 13.493 -23.203 1.00 91.00 89 GLU A N 1
ATOM 741 C CA . GLU A 1 89 ? 9.596 13.811 -23.741 1.00 91.00 89 GLU A CA 1
ATOM 742 C C . GLU A 1 89 ? 10.720 13.301 -22.835 1.00 91.00 89 GLU A C 1
ATOM 744 O O . GLU A 1 89 ? 11.609 12.559 -23.275 1.00 91.00 89 GLU A O 1
ATOM 749 N N . TYR A 1 90 ? 10.688 13.662 -21.550 1.00 92.56 90 TYR A N 1
ATOM 750 C CA . TYR A 1 90 ? 11.822 13.414 -20.664 1.00 92.56 90 TYR A CA 1
ATOM 751 C C . TYR A 1 90 ? 11.971 11.937 -20.278 1.00 92.56 90 TYR A C 1
ATOM 753 O O . TYR A 1 90 ? 13.044 11.368 -20.489 1.00 92.56 90 TYR A O 1
ATOM 761 N N . LEU A 1 91 ? 10.919 11.283 -19.766 1.00 94.12 91 LEU A N 1
ATOM 762 C CA . LEU A 1 91 ? 11.007 9.867 -19.379 1.00 94.12 91 LEU A CA 1
ATOM 763 C C . LEU A 1 91 ? 11.355 8.930 -20.548 1.00 94.12 91 LEU A C 1
ATOM 765 O O . LEU A 1 91 ? 12.253 8.106 -20.364 1.00 94.12 91 LEU A O 1
ATOM 769 N N . PRO A 1 92 ? 10.750 9.055 -21.748 1.00 94.81 92 PRO A N 1
ATOM 770 C CA . PRO A 1 92 ? 11.122 8.207 -22.879 1.00 94.81 92 PRO A CA 1
ATOM 771 C C . PRO A 1 92 ? 12.579 8.398 -23.312 1.00 94.81 92 PRO A C 1
ATOM 773 O O . PRO A 1 92 ? 13.279 7.427 -23.599 1.00 94.81 92 PRO A O 1
ATOM 776 N N . SER A 1 93 ? 13.079 9.641 -23.329 1.00 94.06 93 SER A N 1
ATOM 777 C CA . SER A 1 93 ? 14.482 9.898 -23.686 1.00 94.06 93 SER A CA 1
ATOM 778 C C . SER A 1 93 ? 15.461 9.307 -22.663 1.00 94.06 93 SER A C 1
ATOM 780 O O . SER A 1 93 ? 16.485 8.732 -23.049 1.00 94.06 93 SER A O 1
ATOM 782 N N . LEU A 1 94 ? 15.118 9.371 -21.372 1.00 95.25 94 LEU A N 1
ATOM 783 C CA . LEU A 1 94 ? 15.876 8.723 -20.305 1.00 95.25 94 LEU A CA 1
ATOM 784 C C . LEU A 1 94 ? 15.840 7.200 -20.401 1.00 95.25 94 LEU A C 1
ATOM 786 O O . LEU A 1 94 ? 16.873 6.572 -20.189 1.00 95.25 94 LEU A O 1
ATOM 790 N N . GLU A 1 95 ? 14.698 6.600 -20.729 1.00 95.75 95 GLU A N 1
ATOM 791 C CA . GLU A 1 95 ? 14.580 5.148 -20.887 1.00 95.75 95 GLU A CA 1
ATOM 792 C C . GLU A 1 95 ? 15.512 4.638 -21.992 1.00 95.75 95 GLU A C 1
ATOM 794 O O . GLU A 1 95 ? 16.270 3.691 -21.776 1.00 95.75 95 GLU A O 1
ATOM 799 N N . VAL A 1 96 ? 15.544 5.315 -23.147 1.00 95.75 96 VAL A N 1
ATOM 800 C CA . VAL A 1 96 ? 16.461 4.958 -24.243 1.00 95.75 96 VAL A CA 1
ATOM 801 C C . VAL A 1 96 ? 17.921 5.028 -23.791 1.00 95.75 96 VAL A C 1
ATOM 803 O O . VAL A 1 96 ? 18.716 4.155 -24.149 1.00 95.75 96 VAL A O 1
ATOM 806 N N . GLN A 1 97 ? 18.292 6.051 -23.018 1.00 95.69 97 GLN A N 1
ATOM 807 C CA . GLN A 1 97 ? 19.648 6.172 -22.486 1.00 95.69 97 GLN A CA 1
ATOM 808 C C . GLN A 1 97 ? 19.948 5.073 -21.455 1.00 95.69 97 GLN A C 1
ATOM 810 O O . GLN A 1 97 ? 20.979 4.412 -21.554 1.00 95.69 97 GLN A O 1
ATOM 815 N N . ALA A 1 98 ? 19.025 4.811 -20.530 1.00 96.19 98 ALA A N 1
ATOM 816 C CA . ALA A 1 98 ? 19.173 3.794 -19.495 1.00 96.19 98 ALA A CA 1
ATOM 817 C C . ALA A 1 98 ? 19.320 2.383 -20.081 1.00 96.19 98 ALA A C 1
ATOM 819 O O . ALA A 1 98 ? 20.147 1.608 -19.604 1.00 96.19 98 ALA A O 1
ATOM 820 N N . LEU A 1 99 ? 18.576 2.053 -21.141 1.00 96.50 99 LEU A N 1
ATOM 821 C CA . LEU A 1 99 ? 18.695 0.768 -21.835 1.00 96.50 99 LEU A CA 1
ATOM 822 C C . LEU A 1 99 ? 20.053 0.617 -22.531 1.00 96.50 99 LEU A C 1
ATOM 824 O O . LEU A 1 99 ? 20.675 -0.443 -22.439 1.00 96.50 99 LEU A O 1
ATOM 828 N N . LYS A 1 100 ? 20.556 1.681 -23.169 1.00 96.62 100 LYS A N 1
ATOM 829 C CA . LYS A 1 100 ? 21.907 1.684 -23.755 1.00 96.62 100 LYS A CA 1
ATOM 830 C C . LYS A 1 100 ? 22.985 1.510 -22.690 1.00 96.62 100 LYS A C 1
ATOM 832 O O . LYS A 1 100 ? 23.914 0.729 -22.884 1.00 96.62 100 LYS A O 1
ATOM 837 N N . ASP A 1 101 ? 22.855 2.204 -21.563 1.00 96.44 101 ASP A N 1
ATOM 838 C CA . ASP A 1 101 ? 23.802 2.106 -20.452 1.00 96.44 101 ASP A CA 1
ATOM 839 C C . ASP A 1 101 ? 23.761 0.720 -19.805 1.00 96.44 101 ASP A C 1
ATOM 841 O O . ASP A 1 101 ? 24.809 0.149 -19.491 1.00 96.44 101 ASP A O 1
ATOM 845 N N . GLN A 1 102 ? 22.567 0.137 -19.671 1.00 95.44 102 GLN A N 1
ATOM 846 C CA . GLN A 1 102 ? 22.386 -1.233 -19.211 1.00 95.44 102 GLN A CA 1
ATOM 847 C C . GLN A 1 102 ? 23.094 -2.217 -20.148 1.00 95.44 102 GLN A C 1
ATOM 849 O O . GLN A 1 102 ? 23.880 -3.039 -19.679 1.00 95.44 102 GLN A O 1
ATOM 854 N N . GLU A 1 103 ? 22.865 -2.125 -21.459 1.00 94.94 103 GLU A N 1
ATOM 855 C CA . GLU A 1 103 ? 23.507 -2.994 -22.447 1.00 94.94 103 GLU A CA 1
ATOM 856 C C . GLU A 1 103 ? 25.035 -2.835 -22.439 1.00 94.94 103 GLU A C 1
ATOM 858 O O . GLU A 1 103 ? 25.761 -3.831 -22.399 1.00 94.94 103 GLU A O 1
ATOM 863 N N . ALA A 1 104 ? 25.541 -1.600 -22.390 1.00 95.31 104 ALA A N 1
ATOM 864 C CA . ALA A 1 104 ? 26.973 -1.323 -22.311 1.00 95.31 104 ALA A CA 1
ATOM 865 C C . ALA A 1 104 ? 27.608 -1.918 -21.044 1.00 95.31 104 ALA A C 1
ATOM 867 O O . ALA A 1 104 ? 28.672 -2.541 -21.113 1.00 95.31 104 ALA A O 1
ATOM 868 N N . CYS A 1 105 ? 26.950 -1.783 -19.889 1.00 94.06 105 CYS A N 1
ATOM 869 C CA . CYS A 1 105 ? 27.407 -2.382 -18.636 1.00 94.06 105 CYS A CA 1
ATOM 870 C C . CYS A 1 105 ? 27.384 -3.913 -18.689 1.00 94.06 105 CYS A C 1
ATOM 872 O O . CYS A 1 105 ? 28.338 -4.555 -18.243 1.00 94.06 105 CYS A O 1
ATOM 874 N N . LEU A 1 106 ? 26.327 -4.502 -19.256 1.00 93.44 106 LEU A N 1
ATOM 875 C CA . LEU A 1 106 ? 26.201 -5.951 -19.412 1.00 93.44 106 LEU A CA 1
ATOM 876 C C . LEU A 1 106 ? 27.291 -6.510 -20.325 1.00 93.44 106 LEU A C 1
ATOM 878 O O . LEU A 1 106 ? 27.912 -7.514 -19.977 1.00 93.44 106 LEU A O 1
ATOM 882 N N . ASN A 1 107 ? 27.556 -5.857 -21.455 1.00 92.31 107 ASN A N 1
ATOM 883 C CA . ASN A 1 107 ? 28.606 -6.267 -22.382 1.00 92.31 107 ASN A CA 1
ATOM 884 C C . ASN A 1 107 ? 29.984 -6.142 -21.731 1.00 92.31 107 ASN A C 1
ATOM 886 O O . ASN A 1 107 ? 30.729 -7.114 -21.710 1.00 92.31 107 ASN A O 1
ATOM 890 N N . LYS A 1 108 ? 30.270 -5.023 -21.056 1.00 94.00 108 LYS A N 1
ATOM 891 C CA . LYS A 1 108 ? 31.520 -4.847 -20.302 1.00 94.00 108 LYS A CA 1
ATOM 892 C C . LYS A 1 108 ? 31.723 -5.933 -19.241 1.00 94.00 108 LYS A C 1
ATOM 894 O O . LYS A 1 108 ? 32.838 -6.415 -19.056 1.00 94.00 108 LYS A O 1
ATOM 899 N N . PHE A 1 109 ? 30.658 -6.319 -18.538 1.00 93.12 109 PHE A N 1
ATOM 900 C CA . PHE A 1 109 ? 30.712 -7.399 -17.556 1.00 93.12 109 PHE A CA 1
ATOM 901 C C . PHE A 1 109 ? 30.944 -8.766 -18.212 1.00 93.12 109 PHE A C 1
ATOM 903 O O . PHE A 1 109 ? 31.750 -9.547 -17.713 1.00 93.12 109 PHE A O 1
ATOM 910 N N . LYS A 1 110 ? 30.280 -9.053 -19.336 1.00 91.94 110 LYS A N 1
ATOM 911 C CA . LYS A 1 110 ? 30.458 -10.296 -20.102 1.00 91.94 110 LYS A CA 1
ATOM 912 C C . LYS A 1 110 ? 31.847 -10.411 -20.724 1.00 91.94 110 LYS A C 1
ATOM 914 O O . LYS A 1 110 ? 32.416 -11.500 -20.705 1.00 91.94 110 LYS A O 1
ATOM 919 N N . ASP A 1 111 ? 32.404 -9.315 -21.224 1.00 92.19 111 ASP A N 1
ATOM 920 C CA . ASP A 1 111 ? 33.769 -9.261 -21.750 1.00 92.19 111 ASP A CA 1
ATOM 921 C C . ASP A 1 111 ? 34.769 -9.550 -20.627 1.00 92.19 111 ASP A C 1
ATOM 923 O O . ASP A 1 111 ? 35.571 -10.477 -20.723 1.00 92.19 111 ASP A O 1
ATOM 927 N N . TRP A 1 112 ? 34.620 -8.862 -19.490 1.00 93.62 112 TRP A N 1
ATOM 928 C CA . TRP A 1 112 ? 35.417 -9.129 -18.293 1.00 93.62 112 TRP A CA 1
ATOM 929 C C . TRP A 1 112 ? 35.279 -10.575 -17.791 1.00 93.62 112 TRP A C 1
ATOM 931 O O . TRP A 1 112 ? 36.258 -11.180 -17.357 1.00 93.62 112 TRP A O 1
ATOM 941 N N . ALA A 1 113 ? 34.077 -11.150 -17.843 1.00 92.25 113 ALA A N 1
ATOM 942 C CA . ALA A 1 113 ? 33.845 -12.540 -17.467 1.00 92.25 113 ALA A CA 1
ATOM 943 C C . ALA A 1 113 ? 34.512 -13.516 -18.452 1.00 92.25 113 ALA A C 1
ATOM 945 O O . ALA A 1 113 ? 35.070 -14.528 -18.026 1.00 92.25 113 ALA A O 1
ATOM 946 N N . SER A 1 114 ? 34.504 -13.193 -19.749 1.00 91.88 114 SER A N 1
ATOM 947 C CA . SER A 1 114 ? 35.113 -14.002 -20.815 1.00 91.88 114 SER A CA 1
ATOM 948 C C . SER A 1 114 ? 36.633 -14.089 -20.690 1.00 91.88 114 SER A C 1
ATOM 950 O O . SER A 1 114 ? 37.210 -15.131 -20.991 1.00 91.88 114 SER A O 1
ATOM 952 N N . ASP A 1 115 ? 37.278 -13.046 -20.158 1.00 92.62 115 ASP A N 1
ATOM 953 C CA . ASP A 1 115 ? 38.711 -13.070 -19.831 1.00 92.62 115 ASP A CA 1
ATOM 954 C C . ASP A 1 115 ? 39.051 -14.064 -18.704 1.00 92.62 115 ASP A C 1
ATOM 956 O O . ASP A 1 115 ? 40.203 -14.472 -18.550 1.00 92.62 115 ASP A O 1
ATOM 960 N N . ARG A 1 116 ? 38.068 -14.445 -17.876 1.00 89.88 116 ARG A N 1
ATOM 961 C CA . ARG A 1 116 ? 38.257 -15.340 -16.721 1.00 89.88 116 ARG A CA 1
ATOM 962 C C . ARG A 1 116 ? 37.868 -16.775 -17.019 1.00 89.88 116 ARG A C 1
ATOM 964 O O . ARG A 1 116 ? 38.500 -17.684 -16.485 1.00 89.88 116 ARG A O 1
ATOM 971 N N . PHE A 1 117 ? 36.840 -16.982 -17.838 1.00 86.38 117 PHE A N 1
ATOM 972 C CA . PHE A 1 117 ? 36.440 -18.310 -18.285 1.00 86.38 117 PHE A CA 1
ATOM 973 C C . PHE A 1 117 ? 35.829 -18.280 -19.699 1.00 86.38 117 PHE A C 1
ATOM 975 O O . PHE A 1 117 ? 35.107 -17.338 -20.027 1.00 86.38 117 PHE A O 1
ATOM 982 N N . PRO A 1 118 ? 36.051 -19.321 -20.530 1.00 84.44 118 PRO A N 1
ATOM 983 C CA . PRO A 1 118 ? 35.670 -19.322 -21.952 1.00 84.44 118 PRO A CA 1
ATOM 984 C C . PRO A 1 118 ? 34.181 -19.067 -22.248 1.00 84.44 118 PRO A C 1
ATOM 986 O O . PRO A 1 118 ? 33.847 -18.485 -23.281 1.00 84.44 118 PRO A O 1
ATOM 989 N N . ASP A 1 119 ? 33.290 -19.467 -21.337 1.00 86.00 119 ASP A N 1
ATOM 990 C CA . ASP A 1 119 ? 31.835 -19.336 -21.494 1.00 86.00 119 ASP A CA 1
ATOM 991 C C . ASP A 1 119 ? 31.265 -18.044 -20.874 1.00 86.00 119 ASP A C 1
ATOM 993 O O . ASP A 1 119 ? 30.046 -17.854 -20.840 1.00 86.00 119 ASP A O 1
ATOM 997 N N . GLY A 1 120 ? 32.128 -17.120 -20.427 1.00 84.44 120 GLY A N 1
ATOM 998 C CA . GLY A 1 120 ? 31.745 -15.864 -19.768 1.00 84.44 120 GLY A CA 1
ATOM 999 C C . GLY A 1 120 ? 30.791 -14.983 -20.564 1.00 84.44 120 GLY A C 1
ATOM 1000 O O . GLY A 1 120 ? 29.902 -14.354 -19.990 1.00 84.44 120 GLY A O 1
ATOM 1001 N N . LYS A 1 121 ? 30.878 -15.020 -21.894 1.00 87.81 121 LYS A N 1
ATOM 1002 C CA . LYS A 1 121 ? 29.988 -14.278 -22.797 1.00 87.81 121 LYS A CA 1
ATOM 1003 C C . LYS A 1 121 ? 28.523 -14.730 -22.747 1.00 87.81 121 LYS A C 1
ATOM 1005 O O . LYS A 1 121 ? 27.633 -13.953 -23.094 1.00 87.81 121 LYS A O 1
ATOM 1010 N N . TYR A 1 122 ? 28.265 -15.972 -22.327 1.00 88.38 122 TYR A N 1
ATOM 1011 C CA . TYR A 1 122 ? 26.919 -16.552 -22.230 1.00 88.38 122 TYR A CA 1
ATOM 1012 C C . TYR A 1 122 ? 26.328 -16.479 -20.819 1.00 88.38 122 TYR A C 1
ATOM 1014 O O . TYR A 1 122 ? 25.179 -16.874 -20.618 1.00 88.38 122 TYR A O 1
ATOM 1022 N N . LEU A 1 123 ? 27.089 -15.965 -19.850 1.00 88.75 123 LEU A N 1
ATOM 1023 C CA . LEU A 1 123 ? 26.616 -15.753 -18.489 1.00 88.75 123 LEU A CA 1
ATOM 1024 C C . LEU A 1 123 ? 25.386 -14.836 -18.508 1.00 88.75 123 LEU A C 1
ATOM 1026 O O . LEU A 1 123 ? 25.406 -13.789 -19.159 1.00 88.75 123 LEU A O 1
ATOM 1030 N N . ASN A 1 124 ? 24.324 -15.217 -17.794 1.00 90.12 124 ASN A N 1
ATOM 1031 C CA . ASN A 1 124 ? 23.154 -14.374 -17.571 1.00 90.12 124 ASN A CA 1
ATOM 1032 C C . ASN A 1 124 ? 23.375 -13.533 -16.301 1.00 90.12 124 ASN A C 1
ATOM 1034 O O . ASN A 1 124 ? 23.216 -14.068 -15.200 1.00 90.12 124 ASN A O 1
ATOM 1038 N N . PRO A 1 125 ? 23.686 -12.226 -16.408 1.00 87.19 125 PRO A N 1
ATOM 1039 C CA . PRO A 1 125 ? 24.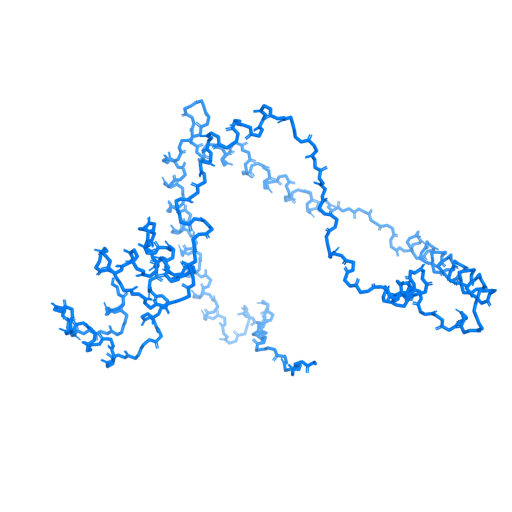015 -11.422 -15.235 1.00 87.19 125 PRO A CA 1
ATOM 1040 C C . PRO A 1 125 ? 22.808 -11.135 -14.339 1.00 87.19 125 PRO A C 1
ATOM 1042 O O . PRO A 1 125 ? 22.977 -10.808 -13.169 1.00 87.19 125 PRO A O 1
ATOM 1045 N N . SER A 1 126 ? 21.590 -11.317 -14.857 1.00 88.12 126 SER A N 1
ATOM 1046 C CA . SER A 1 126 ? 20.354 -11.220 -14.077 1.00 88.12 126 SER A CA 1
ATOM 1047 C C . SER A 1 126 ? 20.085 -12.474 -13.237 1.00 88.12 126 SER A C 1
ATOM 1049 O O . SER A 1 126 ? 19.196 -12.470 -12.390 1.00 88.12 126 SER A O 1
ATOM 1051 N N . SER A 1 127 ? 20.823 -13.569 -13.459 1.00 88.88 127 SER A N 1
ATOM 1052 C CA . SER A 1 127 ? 20.697 -14.785 -12.660 1.00 88.88 127 SER A CA 1
ATOM 1053 C C . SER A 1 127 ? 21.604 -14.713 -11.437 1.00 88.88 127 SER A C 1
ATOM 1055 O O . SER A 1 127 ? 22.807 -14.963 -11.521 1.00 88.88 127 SER A O 1
ATOM 1057 N N . THR A 1 128 ? 21.011 -14.442 -10.273 1.00 87.31 128 THR A N 1
ATOM 1058 C CA . THR A 1 128 ? 21.726 -14.433 -8.988 1.00 87.31 128 THR A CA 1
ATOM 1059 C C . THR A 1 128 ? 22.486 -15.736 -8.747 1.00 87.31 128 THR A C 1
ATOM 1061 O O . THR A 1 128 ? 23.630 -15.692 -8.310 1.00 87.31 128 THR A O 1
ATOM 1064 N N . ALA A 1 129 ? 21.900 -16.886 -9.099 1.00 85.19 129 ALA A N 1
ATOM 1065 C CA . ALA A 1 129 ? 22.550 -18.187 -8.958 1.00 85.19 129 ALA A CA 1
ATOM 1066 C C . ALA A 1 129 ? 23.807 -18.305 -9.835 1.00 85.19 129 ALA A C 1
ATOM 1068 O O . ALA A 1 129 ? 24.856 -18.703 -9.341 1.00 85.19 129 ALA A O 1
ATOM 1069 N N . GLN A 1 130 ? 23.737 -17.908 -11.112 1.00 86.75 130 GLN A N 1
ATOM 1070 C CA . GLN A 1 130 ? 24.908 -17.958 -11.994 1.00 86.75 130 GLN A CA 1
ATOM 1071 C C . GLN A 1 130 ? 26.002 -16.982 -11.551 1.00 86.75 130 GLN A C 1
ATOM 1073 O O . GLN A 1 130 ? 27.177 -17.340 -11.567 1.00 86.75 130 GLN A O 1
ATOM 1078 N N . ILE A 1 131 ? 25.630 -15.778 -11.104 1.00 88.44 131 ILE A N 1
ATOM 1079 C CA . ILE A 1 131 ? 26.573 -14.799 -10.550 1.00 88.44 131 ILE A CA 1
ATOM 1080 C C . ILE A 1 131 ? 27.221 -15.321 -9.266 1.00 88.44 131 ILE A C 1
ATOM 1082 O O . ILE A 1 131 ? 28.434 -15.212 -9.110 1.00 88.44 131 ILE A O 1
ATOM 1086 N N . GLN A 1 132 ? 26.451 -15.935 -8.368 1.00 85.94 132 GLN A N 1
ATOM 1087 C CA . GLN A 1 132 ? 26.972 -16.530 -7.139 1.00 85.94 132 GLN A CA 1
ATOM 1088 C C . GLN A 1 132 ? 27.936 -17.679 -7.444 1.00 85.94 132 GLN A C 1
ATOM 1090 O O . GLN A 1 132 ? 29.02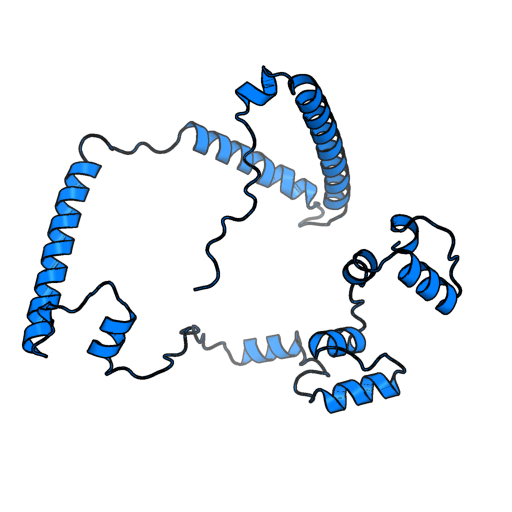4 -17.742 -6.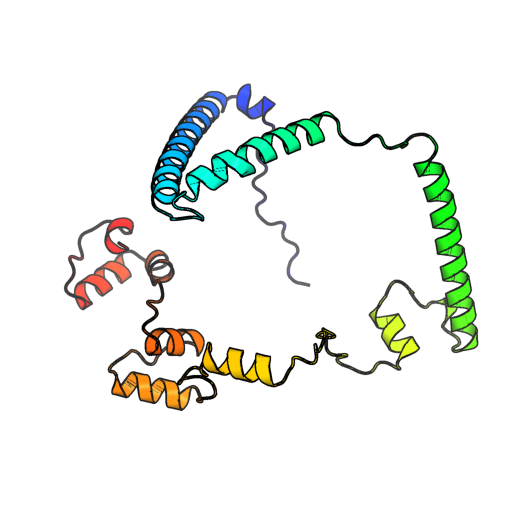871 1.00 85.94 132 GLN A O 1
ATOM 1095 N N . THR A 1 133 ? 27.568 -18.571 -8.366 1.00 85.50 133 THR A N 1
ATOM 1096 C CA . THR A 1 133 ? 28.449 -19.654 -8.805 1.00 85.50 133 THR A CA 1
ATOM 1097 C C . THR A 1 133 ? 29.728 -19.107 -9.428 1.00 85.50 133 THR A C 1
ATOM 1099 O O . THR A 1 133 ? 30.809 -19.586 -9.104 1.00 85.50 133 THR A O 1
ATOM 1102 N N . PHE A 1 134 ? 29.626 -18.083 -10.273 1.00 86.19 134 PHE A N 1
ATOM 1103 C CA . PHE A 1 134 ? 30.781 -17.496 -10.940 1.00 86.19 134 PHE A CA 1
ATOM 1104 C C . PHE A 1 134 ? 31.719 -16.752 -9.976 1.00 86.19 134 PHE A C 1
ATOM 1106 O O . PHE A 1 134 ? 32.931 -16.944 -10.034 1.00 86.19 134 PHE A O 1
ATOM 1113 N N . LEU A 1 135 ? 31.182 -15.930 -9.069 1.00 87.00 135 LEU A N 1
ATOM 1114 C CA . LEU A 1 135 ? 31.986 -15.113 -8.153 1.00 87.00 135 LEU A CA 1
ATOM 1115 C C . LEU A 1 135 ? 32.523 -15.895 -6.948 1.00 87.00 135 LEU A C 1
ATOM 1117 O O . LEU A 1 135 ? 33.600 -15.573 -6.451 1.00 87.00 135 LEU A O 1
ATOM 1121 N N . PHE A 1 136 ? 31.789 -16.905 -6.474 1.00 86.44 136 PHE A N 1
ATOM 1122 C CA . PHE A 1 136 ? 32.093 -17.610 -5.221 1.00 86.44 136 PHE A CA 1
ATOM 1123 C C . PHE A 1 136 ? 32.274 -19.124 -5.393 1.00 86.44 136 PHE A C 1
ATOM 1125 O O . PHE A 1 136 ? 32.342 -19.851 -4.406 1.00 86.44 136 PHE A O 1
ATOM 1132 N N . GLY A 1 137 ? 32.337 -19.621 -6.632 1.00 79.19 137 GLY A N 1
ATOM 1133 C CA . GLY A 1 137 ? 32.597 -21.034 -6.928 1.00 79.19 137 GLY A CA 1
ATOM 1134 C C . GLY A 1 137 ? 31.445 -21.983 -6.593 1.00 79.19 137 GLY A C 1
ATOM 1135 O O . GLY A 1 137 ? 31.656 -23.190 -6.535 1.00 79.19 137 GLY A O 1
ATOM 1136 N N . GLY A 1 138 ? 30.235 -21.460 -6.367 1.00 68.44 138 GLY A N 1
ATOM 1137 C CA . GLY A 1 138 ? 29.069 -22.273 -6.019 1.00 68.44 138 GLY A CA 1
ATOM 1138 C C . GLY A 1 138 ? 29.211 -22.925 -4.645 1.00 68.44 138 GLY A C 1
ATOM 1139 O O . GLY A 1 138 ? 29.154 -24.143 -4.528 1.00 68.44 138 GLY A O 1
ATOM 1140 N N . ALA A 1 139 ? 29.397 -22.123 -3.599 1.00 54.47 139 ALA A N 1
ATOM 1141 C CA . ALA A 1 139 ? 29.268 -22.594 -2.224 1.00 54.47 139 ALA A CA 1
ATOM 1142 C C . ALA A 1 139 ? 27.800 -22.489 -1.769 1.00 54.47 139 ALA A C 1
ATOM 1144 O O . ALA A 1 139 ? 27.171 -21.437 -1.924 1.00 54.47 139 ALA A O 1
ATOM 1145 N N . GLY A 1 140 ? 27.275 -23.617 -1.273 1.00 56.75 140 GLY A N 1
ATOM 1146 C CA . GLY A 1 140 ? 25.907 -23.798 -0.787 1.00 56.75 140 GLY A CA 1
ATOM 1147 C C . GLY A 1 140 ? 25.528 -22.865 0.358 1.00 56.75 140 GLY A C 1
ATOM 1148 O O . GLY A 1 140 ? 26.406 -22.279 0.985 1.00 56.75 140 GLY A O 1
ATOM 1149 N N . ASP A 1 141 ? 24.214 -22.726 0.561 1.00 55.81 141 ASP A N 1
ATOM 1150 C CA . ASP A 1 141 ? 23.550 -21.972 1.630 1.00 55.81 141 ASP A CA 1
ATOM 1151 C C . ASP A 1 141 ? 24.403 -20.833 2.209 1.00 55.81 141 ASP A C 1
ATOM 1153 O O . ASP A 1 141 ? 24.827 -20.856 3.364 1.00 55.81 141 ASP A O 1
ATOM 1157 N N . LEU A 1 142 ? 24.638 -19.796 1.394 1.00 55.97 142 LEU A N 1
ATOM 1158 C CA . LEU A 1 142 ? 24.847 -18.470 1.967 1.00 55.97 142 LEU A CA 1
ATOM 1159 C C . LEU A 1 142 ? 23.595 -18.207 2.801 1.00 55.97 142 LEU A C 1
ATOM 1161 O O . LEU A 1 142 ? 22.510 -18.131 2.224 1.00 55.97 142 LEU A O 1
ATOM 1165 N N . GLU A 1 143 ? 23.731 -18.166 4.131 1.00 56.22 143 GLU A N 1
ATOM 1166 C CA . GLU A 1 143 ? 22.587 -17.980 5.020 1.00 56.22 143 GLU A CA 1
ATOM 1167 C C . GLU A 1 143 ? 21.700 -16.852 4.469 1.00 56.22 143 GLU A C 1
ATOM 1169 O O . GLU A 1 143 ? 22.202 -15.745 4.238 1.00 56.22 143 GLU A O 1
ATOM 1174 N N . PRO A 1 144 ? 20.404 -17.113 4.207 1.00 56.38 144 PRO A N 1
ATOM 1175 C CA . PRO A 1 144 ? 19.562 -16.244 3.382 1.00 56.38 144 PRO A CA 1
ATOM 1176 C C . PRO A 1 144 ? 19.256 -14.881 4.016 1.00 56.38 144 PRO A C 1
ATOM 1178 O O . PRO A 1 144 ? 18.524 -14.075 3.449 1.00 56.38 144 PRO A O 1
ATOM 1181 N N . THR A 1 145 ? 19.841 -14.576 5.168 1.00 53.69 145 THR A N 1
ATOM 1182 C CA . THR A 1 145 ? 19.708 -13.293 5.839 1.00 53.69 145 THR A CA 1
ATOM 1183 C C . THR A 1 145 ? 21.013 -12.937 6.522 1.00 53.69 145 THR A C 1
ATOM 1185 O O . THR A 1 145 ? 21.393 -13.540 7.524 1.00 53.69 145 THR A O 1
ATOM 1188 N N . ARG A 1 146 ? 21.654 -11.871 6.042 1.00 53.78 146 ARG A N 1
ATOM 1189 C CA . ARG A 1 146 ? 22.564 -11.080 6.868 1.00 53.78 146 ARG A CA 1
ATOM 1190 C C . ARG A 1 146 ? 21.699 -10.418 7.943 1.00 53.78 146 ARG A C 1
ATOM 1192 O O . ARG A 1 146 ? 21.154 -9.339 7.729 1.00 53.78 146 ARG A O 1
ATOM 1199 N N . THR A 1 147 ? 21.491 -11.095 9.068 1.00 52.31 147 THR A N 1
ATOM 1200 C CA . THR A 1 147 ? 20.914 -10.442 10.241 1.00 52.31 147 THR A CA 1
ATOM 1201 C C . THR A 1 147 ? 21.900 -9.371 10.681 1.00 52.31 147 THR A C 1
ATOM 1203 O O . THR A 1 147 ? 23.103 -9.609 10.821 1.00 52.31 147 THR A O 1
ATOM 1206 N N . PHE A 1 148 ? 21.407 -8.145 10.802 1.00 44.06 148 PHE A N 1
ATOM 1207 C CA . PHE A 1 148 ? 22.204 -7.033 11.284 1.00 44.06 148 PHE A CA 1
ATOM 1208 C C . PHE A 1 148 ? 22.455 -7.286 12.775 1.00 44.06 148 PHE A C 1
ATOM 1210 O O . PHE A 1 148 ? 21.564 -7.092 13.601 1.00 44.06 148 PHE A O 1
ATOM 1217 N N . LYS A 1 149 ? 23.632 -7.823 13.114 1.00 56.25 149 LYS A N 1
ATOM 1218 C CA . L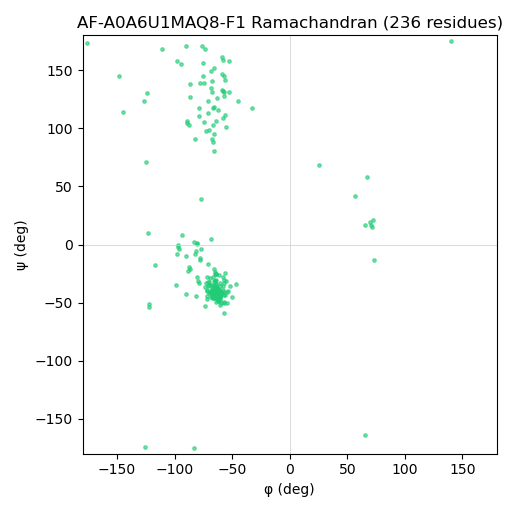YS A 1 149 ? 24.048 -8.004 14.507 1.00 56.25 149 LYS A CA 1
ATOM 1219 C C . LYS A 1 149 ? 24.376 -6.620 15.054 1.00 56.25 149 LYS A C 1
ATOM 1221 O O . LYS A 1 149 ? 25.431 -6.072 14.758 1.00 56.25 149 LYS A O 1
ATOM 1226 N N . ILE A 1 150 ? 23.416 -6.029 15.758 1.00 69.12 150 ILE A N 1
ATOM 1227 C CA . ILE A 1 150 ? 23.647 -4.829 16.557 1.00 69.12 150 ILE A CA 1
ATOM 1228 C C . ILE A 1 150 ? 24.323 -5.310 17.835 1.00 69.12 150 ILE A C 1
ATOM 1230 O O . ILE A 1 150 ? 23.721 -6.088 18.577 1.00 69.12 150 ILE A O 1
ATOM 1234 N N . ASP A 1 151 ? 25.552 -4.864 18.081 1.00 68.62 151 ASP A N 1
ATOM 1235 C CA . ASP A 1 151 ? 26.182 -5.009 19.391 1.00 68.62 151 ASP A CA 1
ATOM 1236 C C . ASP A 1 151 ? 25.378 -4.148 20.375 1.00 68.62 151 ASP A C 1
ATOM 1238 O O . ASP A 1 151 ? 25.536 -2.928 20.427 1.00 68.62 151 ASP A O 1
ATOM 1242 N N . ARG A 1 152 ? 24.426 -4.768 21.081 1.00 68.50 152 ARG A N 1
ATOM 1243 C CA . ARG A 1 152 ? 23.700 -4.114 22.175 1.00 68.50 152 ARG A CA 1
ATOM 1244 C C . ARG A 1 152 ? 24.604 -4.038 23.396 1.00 68.50 152 ARG A C 1
ATOM 1246 O O . ARG A 1 152 ? 25.389 -4.956 23.643 1.00 68.50 152 ARG A O 1
ATOM 1253 N N . ASP A 1 153 ? 24.477 -2.954 24.151 1.00 82.44 153 ASP A N 1
ATOM 1254 C CA . ASP A 1 153 ? 25.160 -2.808 25.433 1.00 82.44 153 ASP A CA 1
ATOM 1255 C C . ASP A 1 153 ? 24.758 -3.987 26.347 1.00 82.44 153 ASP A C 1
ATOM 1257 O O . ASP A 1 153 ? 23.562 -4.282 26.462 1.00 82.44 153 ASP A O 1
ATOM 1261 N N . PRO A 1 154 ? 25.712 -4.686 26.990 1.00 79.31 154 PRO A N 1
ATOM 1262 C CA . PRO A 1 154 ? 25.414 -5.705 27.993 1.00 79.31 154 PRO A CA 1
ATOM 1263 C C . PRO A 1 154 ? 24.366 -5.273 29.029 1.00 79.31 154 PRO A C 1
ATOM 1265 O O . PRO A 1 154 ? 23.547 -6.094 29.436 1.00 79.31 154 PRO A O 1
ATOM 1268 N N . ALA A 1 155 ? 24.334 -3.990 29.408 1.00 79.12 155 ALA A N 1
ATOM 1269 C CA . ALA A 1 155 ? 23.337 -3.468 30.340 1.00 79.12 155 ALA A CA 1
ATOM 1270 C C . ALA A 1 155 ? 21.900 -3.509 29.777 1.00 79.12 155 ALA A C 1
ATOM 1272 O O . ALA A 1 155 ? 20.963 -3.840 30.505 1.00 79.12 155 ALA A O 1
ATOM 1273 N N . GLU A 1 156 ? 21.719 -3.228 28.481 1.00 77.19 156 GLU A N 1
ATOM 1274 C CA . GLU A 1 156 ? 20.412 -3.295 27.808 1.00 77.19 156 GLU A CA 1
ATOM 1275 C C . GLU A 1 156 ? 19.928 -4.743 27.650 1.00 77.19 156 GLU A C 1
ATOM 1277 O O . GLU A 1 156 ? 18.731 -5.015 27.739 1.00 77.19 156 GLU A O 1
ATOM 1282 N N . LEU A 1 157 ? 20.855 -5.681 27.428 1.00 73.75 157 LEU A N 1
ATOM 1283 C CA . LEU A 1 157 ? 20.556 -7.114 27.361 1.00 73.75 157 LEU A CA 1
ATOM 1284 C C . LEU A 1 157 ? 20.097 -7.650 28.721 1.00 73.75 157 LEU A C 1
ATOM 1286 O O . LEU A 1 157 ? 19.067 -8.313 28.797 1.00 73.75 157 LEU A O 1
ATOM 1290 N N . GLU A 1 158 ? 20.801 -7.303 29.801 1.00 81.06 158 GLU A N 1
ATOM 1291 C CA . GLU A 1 158 ? 20.408 -7.698 31.158 1.00 81.06 158 GLU A CA 1
ATOM 1292 C C . GLU A 1 158 ? 19.053 -7.109 31.575 1.00 81.06 158 GLU A C 1
ATOM 1294 O O . GLU A 1 158 ? 18.279 -7.759 32.281 1.00 81.06 158 GLU A O 1
ATOM 1299 N N . GLU A 1 159 ? 18.747 -5.876 31.162 1.00 82.44 159 GLU A N 1
ATOM 1300 C CA . GLU A 1 159 ? 17.441 -5.267 31.413 1.00 82.44 159 GLU A CA 1
ATOM 1301 C C . GLU A 1 159 ? 16.330 -5.947 30.603 1.00 82.44 159 GLU A C 1
ATOM 1303 O O . GLU A 1 159 ? 15.257 -6.221 31.148 1.00 82.44 159 GLU A O 1
ATOM 1308 N N . TYR A 1 160 ? 16.599 -6.294 29.343 1.00 76.31 160 TYR A N 1
ATOM 1309 C CA . TYR A 1 160 ? 15.672 -7.051 28.506 1.00 76.31 160 TYR A CA 1
ATOM 1310 C C . TYR A 1 160 ? 15.368 -8.432 29.095 1.00 76.31 160 TYR A C 1
ATOM 1312 O O . TYR A 1 160 ? 14.193 -8.763 29.247 1.00 76.31 160 TYR A O 1
ATOM 1320 N N . ASP A 1 161 ? 16.392 -9.189 29.495 1.00 77.81 161 ASP A N 1
ATOM 1321 C CA . ASP A 1 161 ? 16.248 -10.521 30.098 1.00 77.81 161 ASP A CA 1
ATOM 1322 C C . ASP A 1 161 ? 15.511 -10.463 31.448 1.00 77.81 161 ASP A C 1
ATOM 1324 O O . ASP A 1 161 ? 14.773 -11.379 31.813 1.00 77.81 161 ASP A O 1
ATOM 1328 N N . ARG A 1 162 ? 15.656 -9.357 32.191 1.00 78.00 162 ARG A N 1
ATOM 1329 C CA . ARG A 1 162 ? 14.907 -9.113 33.434 1.00 78.00 162 ARG A CA 1
ATOM 1330 C C . ARG A 1 162 ? 13.426 -8.833 33.175 1.00 78.00 162 ARG A C 1
ATOM 1332 O O . ARG A 1 162 ? 12.587 -9.219 33.987 1.00 78.00 162 ARG A O 1
ATOM 1339 N N . GLN A 1 163 ? 13.109 -8.145 32.079 1.00 75.62 163 GLN A N 1
ATOM 1340 C CA . GLN A 1 163 ? 11.733 -7.853 31.665 1.00 75.62 163 GLN A CA 1
ATOM 1341 C C . GLN A 1 163 ? 11.071 -9.039 30.944 1.00 75.62 163 GLN A C 1
ATOM 1343 O O . GLN A 1 163 ? 9.854 -9.192 31.018 1.00 75.62 163 GLN A O 1
ATOM 1348 N N . HIS A 1 164 ? 11.864 -9.885 30.284 1.00 72.06 164 HIS A N 1
ATOM 1349 C CA . HIS A 1 164 ? 11.429 -11.040 29.500 1.00 72.06 164 HIS A CA 1
ATOM 1350 C C . HIS A 1 164 ? 12.144 -12.295 30.007 1.00 72.06 164 HIS A C 1
ATOM 1352 O O . HIS A 1 164 ? 13.031 -12.818 29.327 1.00 72.06 164 HIS A O 1
ATOM 1358 N N . PRO A 1 165 ? 11.792 -12.783 31.212 1.00 73.00 165 PRO A N 1
ATOM 1359 C CA . PRO A 1 165 ? 12.387 -14.001 31.729 1.00 73.00 165 PRO A CA 1
ATOM 1360 C C . PRO A 1 165 ? 12.164 -15.148 30.730 1.00 73.00 165 PRO A C 1
ATOM 1362 O O . PRO A 1 165 ? 11.084 -15.229 30.133 1.00 73.00 165 PRO A O 1
ATOM 1365 N N . PRO A 1 166 ? 13.155 -16.038 30.545 1.00 69.56 166 PRO A N 1
ATOM 1366 C CA . PRO A 1 166 ? 13.012 -17.192 29.669 1.00 69.56 166 PRO A CA 1
ATOM 1367 C C . PRO A 1 166 ? 11.761 -17.987 30.042 1.00 69.56 166 PRO A C 1
ATOM 1369 O O . PRO A 1 166 ? 11.542 -18.284 31.219 1.00 69.56 166 PRO A O 1
ATOM 1372 N N . ASP A 1 167 ? 10.942 -18.326 29.046 1.00 77.00 167 ASP A N 1
ATOM 1373 C CA . ASP A 1 167 ? 9.756 -19.148 29.273 1.00 77.00 167 ASP A CA 1
ATOM 1374 C C . ASP A 1 167 ? 10.172 -20.502 29.874 1.00 77.00 167 ASP A C 1
ATOM 1376 O O . ASP A 1 167 ? 11.086 -21.166 29.382 1.00 77.00 167 ASP A O 1
ATOM 1380 N N . GLU A 1 168 ? 9.480 -20.931 30.931 1.00 76.81 168 GLU A N 1
ATOM 1381 C CA . GLU A 1 168 ? 9.737 -22.172 31.675 1.00 76.81 168 GLU A CA 1
ATOM 1382 C C . GLU A 1 168 ? 9.710 -23.418 30.767 1.00 76.81 168 GLU A C 1
ATOM 1384 O O . GLU A 1 168 ? 10.324 -24.452 31.059 1.00 76.81 168 GLU A O 1
ATOM 1389 N N . PHE A 1 169 ? 8.997 -23.324 29.644 1.00 77.12 169 PHE A N 1
ATOM 1390 C CA . PHE A 1 169 ? 8.857 -24.401 28.671 1.00 77.12 169 PHE A CA 1
ATOM 1391 C C . PHE A 1 169 ? 9.837 -24.315 27.494 1.00 77.12 169 PHE A C 1
ATOM 1393 O O . PHE A 1 169 ? 9.861 -25.229 26.653 1.00 77.12 169 PHE A O 1
ATOM 1400 N N . ASP A 1 170 ? 10.646 -23.256 27.420 1.00 72.81 170 ASP A N 1
ATOM 1401 C CA . ASP A 1 170 ? 11.598 -23.074 26.335 1.00 72.81 170 ASP A CA 1
ATOM 1402 C C . ASP A 1 170 ? 12.796 -24.022 26.490 1.00 72.81 170 ASP A C 1
ATOM 1404 O O . ASP A 1 170 ? 13.249 -24.342 27.588 1.00 72.81 170 ASP A O 1
ATOM 1408 N N . GLY A 1 171 ? 13.257 -24.599 25.381 1.00 74.94 171 GLY A N 1
ATOM 1409 C CA . GLY A 1 171 ? 14.321 -25.616 25.391 1.00 74.94 171 GLY A CA 1
ATOM 1410 C C . GLY A 1 171 ? 13.942 -27.018 25.916 1.00 74.94 171 GLY A C 1
ATOM 1411 O O . GLY A 1 171 ? 14.667 -27.973 25.633 1.00 74.94 171 GLY A O 1
ATOM 1412 N N . LYS A 1 172 ? 12.794 -27.216 26.588 1.00 81.75 172 LYS A N 1
ATOM 1413 C CA . LYS A 1 172 ? 12.346 -28.564 27.002 1.00 81.75 172 LYS A CA 1
ATOM 1414 C C . LYS A 1 172 ? 11.952 -29.429 25.792 1.00 81.75 172 LYS A C 1
ATOM 1416 O O . LYS A 1 172 ? 11.212 -28.957 24.915 1.00 81.75 172 LYS A O 1
ATOM 1421 N N . PRO A 1 173 ? 12.378 -30.704 25.705 1.00 83.56 173 PRO A N 1
ATOM 1422 C CA . PRO A 1 173 ? 11.962 -31.607 24.635 1.00 83.56 173 PRO A CA 1
ATOM 1423 C C . PRO A 1 173 ? 10.457 -31.914 24.711 1.00 83.56 173 PRO A C 1
ATOM 1425 O O . PRO A 1 173 ? 9.847 -31.921 25.778 1.00 83.56 173 PRO A O 1
ATOM 1428 N N . VAL A 1 174 ? 9.833 -32.211 23.565 1.00 80.62 174 VAL A N 1
ATOM 1429 C CA . VAL A 1 174 ? 8.373 -32.457 23.467 1.00 80.62 174 VAL A CA 1
ATOM 1430 C C . VAL A 1 174 ? 7.906 -33.612 24.367 1.00 80.62 174 VAL A C 1
ATOM 1432 O O . VAL A 1 174 ? 6.760 -33.627 24.811 1.00 80.62 174 VAL A O 1
ATOM 1435 N N . THR A 1 175 ? 8.784 -34.572 24.651 1.00 84.00 175 THR A N 1
ATOM 1436 C CA . THR A 1 175 ? 8.538 -35.684 25.579 1.00 84.00 175 THR A CA 1
ATOM 1437 C C . THR A 1 175 ? 8.297 -35.203 27.008 1.00 84.00 175 THR A C 1
ATOM 1439 O O . THR A 1 175 ? 7.348 -35.652 27.646 1.00 84.00 175 THR A O 1
ATOM 1442 N N . GLU A 1 176 ? 9.102 -34.255 27.481 1.00 83.94 176 GLU A N 1
ATOM 1443 C CA . GLU A 1 176 ? 8.997 -33.665 28.816 1.00 83.94 176 GLU A CA 1
ATOM 1444 C C . GLU A 1 176 ? 7.770 -32.750 28.918 1.00 83.94 176 GLU A C 1
ATOM 1446 O O . GLU A 1 176 ? 7.007 -32.837 29.876 1.00 83.94 176 GLU A O 1
ATOM 1451 N N . LEU A 1 177 ? 7.486 -31.974 27.867 1.00 84.69 177 LEU A N 1
ATOM 1452 C CA . LEU A 1 177 ? 6.271 -31.154 27.793 1.00 84.69 177 LEU A CA 1
ATOM 1453 C C . LEU A 1 177 ? 4.987 -32.004 27.870 1.00 84.69 177 LEU A C 1
ATOM 1455 O O . LEU A 1 177 ? 4.020 -31.638 28.536 1.00 84.69 177 LEU A O 1
ATOM 1459 N N . LYS A 1 178 ? 4.964 -33.179 27.228 1.00 82.88 178 LYS A N 1
ATOM 1460 C CA . LYS A 1 178 ? 3.827 -34.111 27.326 1.00 82.88 178 LYS A CA 1
ATOM 1461 C C . LYS A 1 178 ? 3.714 -34.765 28.705 1.00 82.88 178 LYS A C 1
ATOM 1463 O O . LYS A 1 178 ? 2.595 -35.027 29.139 1.00 82.88 178 LYS A O 1
ATOM 1468 N N . ALA A 1 179 ? 4.830 -35.010 29.393 1.00 86.31 179 ALA A N 1
ATOM 1469 C CA . ALA A 1 179 ? 4.815 -35.499 30.771 1.00 86.31 179 ALA A CA 1
ATOM 1470 C C . ALA A 1 179 ? 4.202 -34.458 31.723 1.00 86.31 179 ALA A C 1
ATOM 1472 O O . ALA A 1 179 ? 3.324 -34.806 32.508 1.00 86.31 179 ALA A O 1
ATOM 1473 N N . LEU A 1 180 ? 4.554 -33.178 31.556 1.00 83.50 180 LEU A N 1
ATOM 1474 C CA . LEU A 1 180 ? 3.954 -32.069 32.307 1.00 83.50 180 LEU A CA 1
ATOM 1475 C C . LEU A 1 180 ? 2.448 -31.926 32.034 1.00 83.50 180 LEU A C 1
ATOM 1477 O O . LEU A 1 180 ? 1.669 -31.704 32.958 1.00 83.50 180 LEU A O 1
ATOM 1481 N N . LEU A 1 181 ? 2.000 -32.121 30.785 1.00 83.81 181 LEU A N 1
ATOM 1482 C CA . LEU A 1 181 ? 0.564 -32.178 30.477 1.00 83.81 181 LEU A CA 1
ATOM 1483 C C . LEU A 1 181 ? -0.126 -33.358 31.175 1.00 83.81 181 LEU A C 1
ATOM 1485 O O . LEU A 1 181 ? -1.245 -33.204 31.653 1.00 83.81 181 LEU A O 1
ATOM 1489 N N . LYS A 1 182 ? 0.534 -34.520 31.259 1.00 84.75 182 LYS A N 1
ATOM 1490 C CA . LYS A 1 182 ? -0.000 -35.712 31.931 1.00 84.75 182 LYS A CA 1
ATOM 1491 C C . LYS A 1 182 ? -0.174 -35.494 33.434 1.00 84.75 182 LYS A C 1
ATOM 1493 O O . LYS A 1 182 ? -1.209 -35.876 33.970 1.00 84.75 182 LYS A O 1
ATOM 1498 N N . GLU A 1 183 ? 0.803 -34.876 34.096 1.00 84.50 183 GLU A N 1
ATOM 1499 C CA . GLU A 1 183 ? 0.716 -34.522 35.521 1.00 84.50 183 GLU A CA 1
ATOM 1500 C C . GLU A 1 1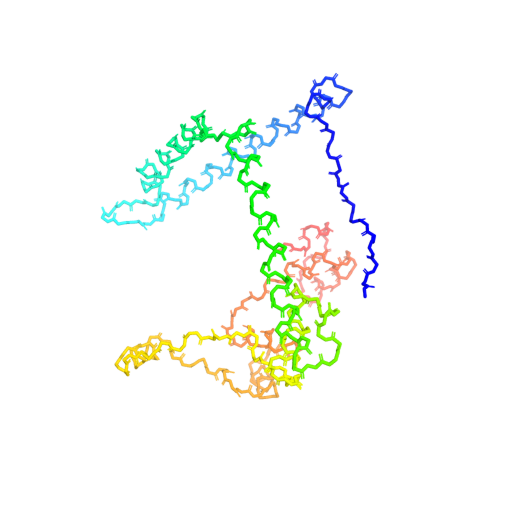83 ? -0.397 -33.507 35.795 1.00 84.50 183 GLU A C 1
ATOM 1502 O O . GLU A 1 183 ? -1.106 -33.620 36.791 1.00 84.50 183 GLU A O 1
ATOM 1507 N N . ARG A 1 184 ? -0.609 -32.563 34.871 1.00 80.44 184 ARG A N 1
ATOM 1508 C CA . ARG A 1 184 ? -1.694 -31.572 34.938 1.00 80.44 184 ARG A CA 1
ATOM 1509 C C . ARG A 1 184 ? -3.060 -32.107 34.476 1.00 80.44 184 ARG A C 1
ATOM 1511 O O . ARG A 1 184 ? -4.023 -31.349 34.452 1.00 80.44 184 ARG A O 1
ATOM 1518 N N . GLY A 1 185 ? -3.164 -33.384 34.094 1.00 76.12 185 GLY A N 1
ATOM 1519 C CA . GLY A 1 185 ? -4.418 -33.999 33.633 1.00 76.12 185 GLY A CA 1
ATOM 1520 C C . GLY A 1 185 ? -4.917 -33.503 32.267 1.00 76.12 185 GLY A C 1
ATOM 1521 O O . GLY A 1 185 ? -6.091 -33.664 31.943 1.00 76.12 185 GLY A O 1
ATOM 1522 N N . LEU A 1 186 ? -4.041 -32.903 31.456 1.00 79.75 186 LEU A N 1
ATOM 1523 C CA . LEU A 1 186 ? -4.361 -32.296 30.164 1.00 79.75 186 LEU A CA 1
ATOM 1524 C C . LEU A 1 186 ? -4.060 -33.232 28.981 1.00 79.75 186 LEU A C 1
ATOM 1526 O O . LEU A 1 186 ? -3.236 -34.149 29.036 1.00 79.75 186 LEU A O 1
ATOM 1530 N N . LYS A 1 187 ? -4.720 -32.975 27.847 1.00 78.25 187 LYS A N 1
ATOM 1531 C CA . LYS A 1 187 ? -4.606 -33.790 26.627 1.00 78.25 187 LYS A CA 1
ATOM 1532 C C . LYS A 1 187 ? -3.199 -33.703 26.007 1.00 78.25 187 LYS A C 1
ATOM 1534 O O . LYS A 1 187 ? -2.796 -32.656 25.507 1.00 78.25 187 LYS A O 1
ATOM 1539 N N . MET A 1 188 ? -2.487 -34.834 25.936 1.00 78.50 188 MET A N 1
ATOM 1540 C CA . MET A 1 188 ? -1.104 -34.931 25.419 1.00 78.50 188 MET A CA 1
ATOM 1541 C C . MET A 1 188 ? -0.961 -34.902 23.879 1.00 78.50 188 MET A C 1
ATOM 1543 O O . MET A 1 188 ? 0.153 -34.980 23.352 1.00 78.50 188 MET A O 1
ATOM 1547 N N . SER A 1 189 ? -2.063 -34.864 23.125 1.00 73.75 189 SER A N 1
ATOM 1548 C CA . SER A 1 189 ? -2.047 -34.945 21.656 1.00 73.75 189 SER A CA 1
ATOM 1549 C C . SER A 1 189 ? -1.847 -33.575 21.004 1.00 73.75 189 SER A C 1
ATOM 1551 O O . SER A 1 189 ? -2.510 -32.616 21.395 1.00 73.75 189 SER A O 1
ATOM 1553 N N . GLY A 1 190 ? -1.025 -33.488 19.960 1.00 74.12 190 GLY A N 1
ATOM 1554 C CA . GLY A 1 190 ? -0.845 -32.266 19.170 1.00 74.12 190 GLY A CA 1
ATOM 1555 C C . GLY A 1 190 ? 0.605 -32.016 18.763 1.00 74.12 190 GLY A C 1
ATOM 1556 O O . GLY A 1 190 ? 1.511 -32.755 19.166 1.00 74.12 190 GLY A O 1
ATOM 1557 N N . ASN A 1 191 ? 0.812 -30.977 17.955 1.00 77.62 191 ASN A N 1
ATOM 1558 C CA . ASN A 1 191 ? 2.144 -30.468 17.625 1.00 77.62 191 ASN A CA 1
ATOM 1559 C C . ASN A 1 191 ? 2.755 -29.705 18.826 1.00 77.62 191 ASN A C 1
ATOM 1561 O O . ASN A 1 191 ? 2.071 -29.422 19.811 1.00 77.62 191 ASN A O 1
ATOM 1565 N N . ARG A 1 192 ? 4.057 -29.387 18.775 1.00 77.69 192 ARG A N 1
ATOM 1566 C CA . ARG A 1 192 ? 4.768 -28.714 19.884 1.00 77.69 192 ARG A CA 1
ATOM 1567 C C . ARG A 1 192 ? 4.082 -27.409 20.316 1.00 77.69 192 ARG A C 1
ATOM 1569 O O . ARG A 1 192 ? 3.959 -27.175 21.510 1.00 77.69 192 ARG A O 1
ATOM 1576 N N . ALA A 1 193 ? 3.599 -26.611 19.365 1.00 78.38 193 ALA A N 1
ATOM 1577 C CA . ALA A 1 193 ? 2.916 -25.349 19.644 1.00 78.38 193 ALA A CA 1
ATOM 1578 C C . ALA A 1 193 ? 1.604 -25.555 20.420 1.00 78.38 193 ALA A C 1
ATOM 1580 O O . ALA A 1 193 ? 1.376 -24.900 21.428 1.00 78.38 193 ALA A O 1
ATOM 1581 N N . GLN A 1 194 ? 0.786 -26.532 20.020 1.00 75.81 194 GLN A N 1
ATOM 1582 C CA . GLN A 1 194 ? -0.455 -26.886 20.719 1.00 75.81 194 GLN A CA 1
ATOM 1583 C C . GLN A 1 194 ? -0.202 -27.414 22.136 1.00 75.81 194 GLN A C 1
ATOM 1585 O O . GLN A 1 194 ? -1.001 -27.187 23.039 1.00 75.81 194 GLN A O 1
ATOM 1590 N N . VAL A 1 195 ? 0.897 -28.145 22.338 1.00 80.38 195 VAL A N 1
ATOM 1591 C CA . VAL A 1 195 ? 1.313 -28.629 23.662 1.00 80.38 195 VAL A CA 1
ATOM 1592 C C . VAL A 1 195 ? 1.740 -27.464 24.562 1.00 80.38 195 VAL A C 1
ATOM 1594 O O . VAL A 1 195 ? 1.338 -27.430 25.722 1.00 80.38 195 VAL A O 1
ATOM 1597 N N . LEU A 1 196 ? 2.500 -26.505 24.026 1.00 80.19 196 LEU A N 1
ATOM 1598 C CA . LEU A 1 196 ? 2.945 -25.311 24.751 1.00 80.19 196 LEU A CA 1
ATOM 1599 C C . LEU A 1 196 ? 1.781 -24.386 25.117 1.00 80.19 196 LEU A C 1
ATOM 1601 O O . LEU A 1 196 ? 1.672 -24.011 26.278 1.00 80.19 196 LEU A O 1
ATOM 1605 N N . ALA A 1 197 ? 0.870 -24.102 24.183 1.00 78.94 197 ALA A N 1
ATOM 1606 C CA . ALA A 1 197 ? -0.311 -23.275 24.445 1.00 78.94 197 ALA A CA 1
ATOM 1607 C C . ALA A 1 197 ? -1.151 -23.832 25.611 1.00 78.94 197 ALA A C 1
ATOM 1609 O O . ALA A 1 197 ? -1.506 -23.110 26.538 1.00 78.94 197 ALA A O 1
ATOM 1610 N N . ARG A 1 198 ? -1.355 -25.160 25.653 1.00 81.81 198 ARG A N 1
ATOM 1611 C CA . ARG A 1 198 ? -2.052 -25.824 26.772 1.00 81.81 198 ARG A CA 1
ATOM 1612 C C . ARG A 1 198 ? -1.296 -25.752 28.095 1.00 81.81 198 ARG A C 1
ATOM 1614 O O . ARG A 1 198 ? -1.929 -25.662 29.140 1.00 81.81 198 ARG A O 1
ATOM 1621 N N . LEU A 1 199 ? 0.035 -25.820 28.074 1.00 79.88 199 LEU A N 1
ATOM 1622 C CA . LEU A 1 199 ? 0.851 -25.678 29.285 1.00 79.88 199 LEU A CA 1
ATOM 1623 C C . LEU A 1 199 ? 0.863 -24.241 29.818 1.00 79.88 199 LEU A C 1
ATOM 1625 O O . LEU A 1 199 ? 0.911 -24.057 31.034 1.00 79.88 199 LEU A O 1
ATOM 1629 N N . ARG A 1 200 ? 0.779 -23.253 28.920 1.00 82.88 200 ARG A N 1
ATOM 1630 C CA . ARG A 1 200 ? 0.713 -21.819 29.230 1.00 82.88 200 ARG A CA 1
ATOM 1631 C C . ARG A 1 200 ? -0.694 -21.335 29.598 1.00 82.88 200 ARG A C 1
ATOM 1633 O O . ARG A 1 200 ? -0.842 -20.206 30.044 1.00 82.88 200 ARG A O 1
ATOM 1640 N N . GLY A 1 201 ? -1.717 -22.181 29.446 1.00 72.75 201 GLY A N 1
ATOM 1641 C CA . GLY A 1 201 ? -3.112 -21.799 29.696 1.00 72.75 201 GLY A CA 1
ATOM 1642 C C . GLY A 1 201 ? -3.672 -20.834 28.648 1.00 72.75 201 GLY A C 1
ATOM 1643 O O . GLY A 1 201 ? -4.698 -20.205 28.882 1.00 72.75 201 GLY A O 1
ATOM 1644 N N . GLU A 1 202 ? -3.007 -20.721 27.498 1.00 69.81 202 GLU A N 1
ATOM 1645 C CA . GLU A 1 202 ? -3.511 -19.994 26.341 1.00 69.81 202 GLU A CA 1
ATOM 1646 C C . GLU A 1 202 ? -4.608 -20.866 25.711 1.00 69.81 202 GLU A C 1
ATOM 1648 O O . GLU A 1 202 ? -4.323 -21.919 25.129 1.00 69.81 202 GLU A O 1
ATOM 1653 N N . GLU A 1 203 ? -5.877 -20.482 25.890 1.00 49.38 203 GLU A N 1
ATOM 1654 C CA . GLU A 1 203 ? -7.000 -21.148 25.227 1.00 49.38 203 GLU A CA 1
ATOM 1655 C C . GLU A 1 203 ? -6.787 -21.092 23.714 1.00 49.38 203 GLU A C 1
ATOM 1657 O O . GLU A 1 203 ? -6.868 -20.044 23.073 1.00 49.38 203 GLU A O 1
ATOM 1662 N N . VAL A 1 204 ? -6.487 -22.249 23.130 1.00 52.94 204 VAL A N 1
ATOM 1663 C CA . VAL A 1 204 ? -6.474 -22.398 21.681 1.00 52.94 204 VAL A CA 1
ATOM 1664 C C . VAL A 1 204 ? -7.930 -22.353 21.239 1.00 52.94 204 VAL A C 1
ATOM 1666 O O . VAL A 1 204 ? -8.698 -23.253 21.569 1.00 52.94 204 VAL A O 1
ATOM 1669 N N . ASP A 1 205 ? -8.303 -21.308 20.504 1.00 51.75 205 ASP A N 1
ATOM 1670 C CA . ASP A 1 205 ? -9.622 -21.184 19.890 1.00 51.75 205 ASP A CA 1
ATOM 1671 C C . ASP A 1 205 ? -9.914 -22.413 19.006 1.00 51.75 205 ASP A C 1
ATOM 1673 O O . ASP A 1 205 ? -9.433 -22.548 17.876 1.00 51.75 205 ASP A O 1
ATOM 1677 N N . HIS A 1 206 ? -10.708 -23.338 19.544 1.00 58.16 206 HIS A N 1
ATOM 1678 C CA . HIS A 1 206 ? -11.143 -24.547 18.853 1.00 58.16 206 HIS A CA 1
ATOM 1679 C C . HIS A 1 206 ? -12.325 -24.284 17.903 1.00 58.16 206 HIS A C 1
ATOM 1681 O O . HIS A 1 206 ? -12.766 -25.207 17.210 1.00 58.16 206 HIS A O 1
ATOM 1687 N N . SER A 1 207 ? -12.820 -23.041 17.793 1.00 58.75 207 SER A N 1
ATOM 1688 C CA . SER A 1 207 ? -13.947 -22.697 16.915 1.00 58.75 207 SER A CA 1
ATOM 1689 C C . SER A 1 207 ? -13.681 -23.080 15.456 1.00 58.75 207 SER A C 1
ATOM 1691 O O . SER A 1 207 ? -14.590 -23.498 14.734 1.00 58.75 207 SER A O 1
ATOM 1693 N N . ALA A 1 208 ? -12.422 -23.010 15.015 1.00 59.53 208 ALA A N 1
ATOM 1694 C CA . ALA A 1 208 ? -12.019 -23.384 13.664 1.00 59.53 208 ALA A CA 1
ATOM 1695 C C . ALA A 1 208 ? -12.057 -24.904 13.405 1.00 59.53 208 ALA A C 1
ATOM 1697 O O . ALA A 1 208 ? -12.256 -25.319 12.259 1.00 59.53 208 ALA A O 1
ATOM 1698 N N . GLU A 1 209 ? -11.881 -25.737 14.436 1.00 64.38 209 GLU A N 1
ATOM 1699 C CA . GLU A 1 209 ? -11.982 -27.201 14.336 1.00 64.38 209 GLU A CA 1
ATOM 1700 C C . GLU A 1 209 ? -13.450 -27.648 14.386 1.00 64.38 209 GLU A C 1
ATOM 1702 O O . GLU A 1 209 ? -13.884 -28.414 13.523 1.00 64.38 209 GLU A O 1
ATOM 1707 N N . PHE A 1 210 ? -14.255 -27.084 15.293 1.00 67.31 210 PHE A N 1
ATOM 1708 C CA . PHE A 1 210 ? -15.683 -27.409 15.409 1.00 67.31 210 PHE A CA 1
ATOM 1709 C C . PHE A 1 210 ? -16.505 -26.974 14.185 1.00 67.31 210 PHE A C 1
ATOM 1711 O O . PHE A 1 210 ? -17.431 -27.674 13.775 1.00 67.31 210 PHE A O 1
ATOM 1718 N N . LYS A 1 211 ? -16.124 -25.884 13.499 1.00 74.31 211 LYS A N 1
ATOM 1719 C CA . LYS A 1 211 ? -16.750 -25.484 12.220 1.00 74.31 211 LYS A CA 1
ATOM 1720 C C . LYS A 1 211 ? -16.590 -26.538 11.113 1.00 74.31 211 LYS A C 1
ATOM 1722 O O . LYS A 1 211 ? -17.429 -26.602 10.206 1.00 74.31 211 LYS A O 1
ATOM 1727 N N . LYS A 1 212 ? -15.545 -27.372 11.174 1.00 77.12 212 LYS A N 1
ATOM 1728 C CA . LYS A 1 212 ? -15.241 -28.399 10.160 1.00 77.12 212 LYS A CA 1
ATOM 1729 C C . LYS A 1 212 ? -15.927 -29.739 10.422 1.00 77.12 212 LYS A C 1
ATOM 1731 O O . LYS A 1 212 ? -16.125 -30.479 9.465 1.00 77.12 212 LYS A O 1
ATOM 1736 N N . MET A 1 213 ? -16.318 -30.028 11.663 1.00 76.12 213 MET A N 1
ATOM 1737 C CA . MET A 1 213 ? -17.033 -31.259 12.019 1.00 76.12 213 MET A CA 1
ATOM 1738 C C . MET A 1 213 ? -18.443 -31.273 11.424 1.00 76.12 213 MET A C 1
ATOM 1740 O O . MET A 1 213 ? -19.054 -30.218 11.208 1.00 76.12 213 MET A O 1
ATOM 1744 N N . ASP A 1 214 ? -18.963 -32.453 11.101 1.00 80.75 214 ASP A N 1
ATOM 1745 C CA . ASP A 1 214 ? -20.351 -32.575 10.675 1.00 80.75 214 ASP A CA 1
ATOM 1746 C C . ASP A 1 214 ? -21.308 -32.466 11.881 1.00 80.75 214 ASP A C 1
ATOM 1748 O O . ASP A 1 214 ? -20.896 -32.388 13.040 1.00 80.75 214 ASP A O 1
ATOM 1752 N N . LYS A 1 215 ? -22.615 -32.370 11.617 1.00 81.12 215 LYS A N 1
ATOM 1753 C CA . LYS A 1 215 ? -23.608 -32.211 12.691 1.00 81.12 215 LYS A CA 1
ATOM 1754 C C . LYS A 1 215 ? -23.670 -33.449 13.602 1.00 81.12 215 LYS A C 1
ATOM 1756 O O . LYS A 1 215 ? -23.991 -33.298 14.778 1.00 81.12 215 LYS A O 1
ATOM 1761 N N . ALA A 1 216 ? -23.416 -34.641 13.065 1.00 79.19 216 ALA A N 1
ATOM 1762 C CA . ALA A 1 216 ? -23.512 -35.887 13.815 1.00 79.19 216 ALA A CA 1
ATOM 1763 C C . ALA A 1 216 ? -22.359 -35.988 14.821 1.00 79.19 216 ALA A C 1
ATOM 1765 O O . ALA A 1 216 ? -22.605 -36.179 16.010 1.00 79.19 216 ALA A O 1
ATOM 1766 N N . ASP A 1 217 ? -21.141 -35.702 14.367 1.00 80.00 217 ASP A N 1
ATOM 1767 C CA . ASP A 1 217 ? -19.939 -35.672 15.194 1.00 80.00 217 ASP A CA 1
ATOM 1768 C C . ASP A 1 217 ? -20.024 -34.594 16.287 1.00 80.00 217 ASP A C 1
ATOM 1770 O O . ASP A 1 217 ? -19.613 -34.823 17.425 1.00 80.00 217 ASP A O 1
ATOM 1774 N N . LEU A 1 218 ? -20.589 -33.419 15.970 1.00 79.31 218 LEU A N 1
ATOM 1775 C CA . LEU A 1 218 ? -20.825 -32.353 16.954 1.00 79.31 218 LEU A CA 1
ATOM 1776 C C . LEU A 1 218 ? -21.865 -32.761 18.003 1.00 79.31 218 LEU A C 1
ATOM 1778 O O . LEU A 1 218 ? -21.660 -32.535 19.190 1.00 79.31 218 LEU A O 1
ATOM 1782 N N . SER A 1 219 ? -22.962 -33.393 17.581 1.00 79.12 219 SER A N 1
ATOM 1783 C CA . SER A 1 219 ? -24.012 -33.861 18.491 1.00 79.12 219 SER A CA 1
ATOM 1784 C C . SER A 1 219 ? -23.493 -34.938 19.450 1.00 79.12 219 SER A C 1
ATOM 1786 O O . SER A 1 219 ? -23.791 -34.903 20.645 1.00 79.12 219 SER A O 1
ATOM 1788 N N . ASP A 1 220 ? -22.666 -35.864 18.962 1.00 79.88 220 ASP A N 1
ATOM 1789 C CA . ASP A 1 220 ? -22.070 -36.910 19.794 1.00 79.88 220 ASP A CA 1
ATOM 1790 C C . ASP A 1 220 ? -20.971 -36.368 20.722 1.00 79.88 220 ASP A C 1
ATOM 1792 O O . ASP A 1 220 ? -20.871 -36.805 21.873 1.00 79.88 220 ASP A O 1
ATOM 1796 N N . ALA A 1 221 ? -20.219 -35.349 20.289 1.00 78.19 221 ALA A N 1
ATOM 1797 C CA . ALA A 1 221 ? -19.305 -34.611 21.160 1.00 78.19 221 ALA A CA 1
ATOM 1798 C C . ALA A 1 221 ? -20.051 -33.873 22.290 1.00 78.19 221 ALA A C 1
ATOM 1800 O O . ALA A 1 221 ? -19.632 -33.958 23.446 1.00 78.19 221 ALA A O 1
ATOM 1801 N N . CYS A 1 222 ? -21.187 -33.224 21.998 1.00 79.38 222 CYS A N 1
ATOM 1802 C CA . CYS A 1 222 ? -22.035 -32.580 23.008 1.00 79.38 222 CYS A CA 1
ATOM 1803 C C . CYS A 1 222 ? -22.573 -33.589 24.034 1.00 79.38 222 CYS A C 1
ATOM 1805 O O . CYS A 1 222 ? -22.477 -33.337 25.235 1.00 79.38 222 CYS A O 1
ATOM 1807 N N . LYS A 1 223 ? -23.035 -34.772 23.595 1.00 80.94 223 LYS A N 1
ATOM 1808 C CA . LYS A 1 223 ? -23.469 -35.850 24.507 1.00 80.94 223 LYS A CA 1
ATOM 1809 C C . LYS A 1 223 ? -22.345 -36.325 25.424 1.00 80.94 223 LYS A C 1
ATOM 1811 O O . LYS A 1 223 ? -22.580 -36.532 26.611 1.00 80.94 223 LYS A O 1
ATOM 1816 N N . GLY A 1 224 ? -21.129 -36.482 24.895 1.00 73.06 224 GLY A N 1
ATOM 1817 C CA . GLY A 1 224 ? -19.956 -36.876 25.684 1.00 73.06 224 GLY A CA 1
ATOM 1818 C C . GLY A 1 224 ? -19.553 -35.842 26.742 1.00 73.06 224 GLY A C 1
ATOM 1819 O O . GLY A 1 224 ? -18.965 -36.205 27.759 1.00 73.06 224 GLY A O 1
ATOM 1820 N N . LEU A 1 225 ? -19.901 -34.572 26.519 1.00 77.62 225 LEU A N 1
ATOM 1821 C CA . LEU A 1 225 ? -19.636 -33.447 27.417 1.00 77.62 225 LEU A CA 1
ATOM 1822 C C . LEU A 1 225 ? -20.830 -33.085 28.322 1.00 77.62 225 LEU A C 1
ATOM 1824 O O . LEU A 1 225 ? -20.711 -32.175 29.138 1.00 77.62 225 LEU A O 1
ATOM 1828 N N . GLY A 1 226 ? -21.965 -33.787 28.206 1.00 73.12 226 GLY A N 1
ATOM 1829 C CA . GLY A 1 226 ? -23.178 -33.510 28.985 1.00 73.12 226 GLY A CA 1
ATOM 1830 C C . GLY A 1 226 ? -23.919 -32.229 28.574 1.00 73.12 226 GLY A C 1
ATOM 1831 O O . GLY A 1 226 ? -24.679 -31.686 29.372 1.00 73.12 226 GLY A O 1
ATOM 1832 N N . LEU A 1 227 ? -23.685 -31.742 27.353 1.00 78.81 227 LEU A N 1
ATOM 1833 C CA . LEU A 1 227 ? -24.336 -30.570 26.763 1.00 78.81 227 LEU A CA 1
ATOM 1834 C C . LEU A 1 227 ? -25.548 -30.988 25.917 1.00 78.81 227 LEU A C 1
ATOM 1836 O O . LEU A 1 227 ? -25.596 -32.116 25.423 1.00 78.81 227 LEU A O 1
ATOM 1840 N N . ASP A 1 228 ? -26.508 -30.076 25.733 1.00 77.44 228 ASP A N 1
ATOM 1841 C CA . ASP A 1 228 ? -27.715 -30.326 24.934 1.00 77.44 228 ASP A CA 1
ATOM 1842 C C . ASP A 1 228 ? -27.343 -30.613 23.464 1.00 77.44 228 ASP A C 1
ATOM 1844 O O . ASP A 1 228 ? -26.773 -29.748 22.791 1.00 77.44 228 ASP A O 1
ATOM 1848 N N . PRO A 1 229 ? -27.611 -31.829 22.950 1.00 78.25 229 PRO A N 1
ATOM 1849 C CA . PRO A 1 229 ? -27.251 -32.200 21.589 1.00 78.25 229 PRO A CA 1
ATOM 1850 C C . PRO A 1 229 ? -28.247 -31.695 20.536 1.00 78.25 229 PRO A C 1
ATOM 1852 O O . PRO A 1 229 ? -28.007 -31.899 19.338 1.00 78.25 229 PRO A O 1
ATOM 1855 N N . GLU A 1 230 ? -29.370 -31.091 20.941 1.00 70.62 230 GLU A N 1
ATOM 1856 C CA . GLU A 1 230 ? -30.412 -30.638 20.026 1.00 70.62 230 GLU A CA 1
ATOM 1857 C C . GLU A 1 230 ? -30.161 -29.203 19.546 1.00 70.62 230 GLU A C 1
ATOM 1859 O O . GLU A 1 230 ? -30.351 -28.215 20.246 1.00 70.62 230 GLU A O 1
ATOM 1864 N N . GLY A 1 231 ? -29.739 -29.075 18.286 1.00 75.06 231 GLY A N 1
ATOM 1865 C CA . GLY A 1 231 ? -29.519 -27.770 17.674 1.00 75.06 231 GLY A CA 1
ATOM 1866 C C . GLY A 1 231 ? -29.125 -27.834 16.204 1.00 75.06 231 GLY A C 1
ATOM 1867 O O . GLY A 1 231 ? -28.897 -28.894 15.612 1.00 75.06 231 GLY A O 1
ATOM 1868 N N . THR A 1 232 ? -29.058 -26.666 15.575 1.00 75.50 232 THR A N 1
ATOM 1869 C CA . THR A 1 232 ? -28.397 -26.481 14.277 1.00 75.50 232 THR A CA 1
ATOM 1870 C C . THR A 1 232 ? -26.878 -26.482 14.457 1.00 75.50 232 THR A C 1
ATOM 1872 O O . THR A 1 232 ? -26.373 -26.154 15.526 1.00 75.50 232 THR A O 1
ATOM 1875 N N . LYS A 1 233 ? -26.118 -26.816 13.404 1.00 73.81 233 LYS A N 1
ATOM 1876 C CA . LYS A 1 233 ? -24.642 -26.848 13.457 1.00 73.81 233 LYS A CA 1
ATOM 1877 C C . LYS A 1 233 ? -24.049 -25.539 14.002 1.00 73.81 233 LYS A C 1
ATOM 1879 O O . LYS A 1 233 ? -23.086 -25.567 14.750 1.00 73.81 233 LYS A O 1
ATOM 1884 N N . THR A 1 234 ? -24.658 -24.402 13.681 1.00 72.56 234 THR A N 1
ATOM 1885 C CA . THR A 1 234 ? -24.236 -23.082 14.167 1.00 72.56 234 THR A CA 1
ATOM 1886 C C . THR A 1 234 ? -24.489 -22.880 15.666 1.00 72.56 234 THR A C 1
ATOM 1888 O O . THR A 1 234 ? -23.761 -22.129 16.302 1.00 72.56 234 THR A O 1
ATOM 1891 N N . GLN A 1 235 ? -25.507 -23.534 16.233 1.00 74.75 235 GLN A N 1
ATOM 1892 C CA . GLN A 1 235 ? -25.816 -23.485 17.667 1.00 74.75 235 GLN A CA 1
ATOM 1893 C C . GLN A 1 235 ? -24.897 -24.399 18.484 1.00 74.75 235 GLN A C 1
ATOM 1895 O O . GLN A 1 235 ? -24.539 -24.029 19.589 1.00 74.75 235 GLN A O 1
ATOM 1900 N N . LEU A 1 236 ? -24.476 -25.539 17.924 1.00 72.88 236 LEU A N 1
ATOM 1901 C CA . LEU A 1 236 ? -23.589 -26.501 18.599 1.00 72.88 236 LEU A CA 1
ATOM 1902 C C . LEU A 1 236 ? -22.105 -26.079 18.623 1.00 72.88 236 LEU A C 1
ATOM 1904 O O . LEU A 1 236 ? -21.307 -26.694 19.317 1.00 72.88 236 LEU A O 1
ATOM 1908 N N . VAL A 1 237 ? -21.721 -25.075 17.829 1.00 72.25 237 VAL A N 1
ATOM 1909 C CA . VAL A 1 237 ? -20.335 -24.566 17.723 1.00 72.25 237 VAL A CA 1
ATOM 1910 C C . VAL A 1 237 ? -20.110 -23.313 18.589 1.00 72.25 237 VAL A C 1
ATOM 191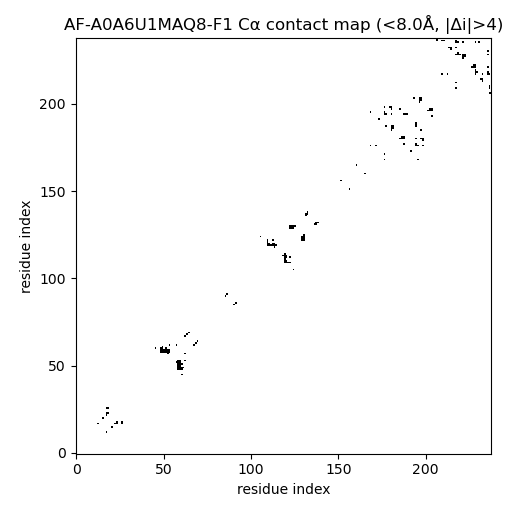2 O O . VAL A 1 237 ? -18.979 -22.841 18.688 1.00 72.25 237 VAL A O 1
ATOM 1915 N N . LYS A 1 238 ? -21.176 -22.756 19.177 1.00 62.28 238 LYS A N 1
ATOM 1916 C CA . LYS A 1 238 ? -21.110 -21.638 20.129 1.00 62.28 238 LYS A CA 1
ATOM 1917 C C . LYS A 1 238 ? -20.759 -22.131 21.524 1.00 62.28 238 LYS A C 1
ATOM 1919 O O . LYS A 1 238 ? -20.051 -21.368 22.208 1.00 62.28 238 LYS A O 1
#

Organism: NCBI:txid94617

Mean predicted aligned error: 19.06 Å

Foldseek 3Di:
DPDPDPDPPPPDDDPVCCCPHPVNVVSVVVVVVVVVVVVVVVVVVLVVQQVADDPPRGGNNVVCVVPVVVVVVVVVVCVVVDDDDDPPPDVVVVVVVVVVVVVVVQQVQLVVQCVVPVCSVVQDPVDPQSVCCSPPVDDPCPPPDPDPPDPDDPVVVVVVCVVVPPDPCPPDDLVVLLVLCVVVVHDSDDDPVVSVCVVVVNPDLCLVVLLPDDLVVLLVVCVVVVHHSDDDSVVSSD

Solvent-accessible surface area (backbone atoms only — not comparable to full-atom values): 14473 Å² total; per-residue (Å²): 135,77,83,86,70,78,71,88,72,80,79,72,73,56,69,66,51,43,67,72,39,92,54,23,67,59,47,51,54,49,52,53,51,49,53,51,51,50,49,53,51,49,57,55,49,48,59,50,25,60,67,35,80,40,75,94,88,36,23,45,41,54,49,37,63,71,46,52,52,57,48,52,52,51,49,52,53,50,63,71,70,57,78,95,73,61,71,84,59,59,48,54,56,49,49,58,50,50,52,51,52,49,51,51,51,50,49,54,50,23,54,58,35,33,79,75,38,91,63,23,69,73,61,54,84,88,36,64,67,58,46,45,32,70,78,60,72,57,68,76,82,68,68,96,63,86,71,84,81,70,88,69,56,68,68,60,52,55,51,47,46,70,76,52,63,80,58,92,69,61,93,59,54,70,70,57,56,36,49,54,27,52,76,70,74,44,83,68,76,70,56,72,67,59,50,47,33,60,75,71,68,48,82,73,80,54,58,73,58,53,71,70,50,54,62,65,61,49,29,53,51,25,54,77,71,75,43,85,53,84,67,55,65,77,64,75,58,110

Secondary structure (DSSP, 8-state):
----PPP----PPPHHHHHHSTTHHHHHHHHHHHHHHHHHHHHHHHHHHHHSB-GGG-BHHHHIIIIIHHHHHHHHHHHHH-----TTTHHHHHHHHHHHHHHHHHHHHHHHHHTTSTTGGG--TT-HHHHHHHHH---S---S---------HHHHHHHHHHSPPPTTTT--HHHHHHHHHHTT----S-HHHHHHHHHT----THHHHTTS-HHHHHHHHHHTT----S-HHHHT-

Nearest PDB structures (foldseek):
  1zbh-assembly1_D  TM=9.330E-01  e=3.558E+00  Homo sapiens
  4l8r-assembly1_B  TM=9.248E-01  e=4.730E+00  Homo sapiens
  8glv-assembly1_Lo  TM=1.435E-01  e=9.915E+00  Chlamydomonas reinhardtii